Protein AF-A0A970IRG5-F1 (afdb_monomer_lite)

Radius of gyration: 23.1 Å; chains: 1; bounding box: 68×38×74 Å

Sequence (235 aa):
MVRLADYMRSIAPGSESDPGFACYVSELRVCPDACVEVVTLADEWLPTQTLIQLEEAVEAHYGVAEAMVVQRVSDPEPAAGPETAARLMPWLLRHLHRSDPWLFYILSGSPAEAGQGCVVIRLPGECVAQVTGSALTRLEELLERGAGYRCPFRAAASEMDLQSLIQRQEEEPNPTCFHAVAAPDAEPAARFAGPGEQDASPDRSPVLENARYRYRKKLVRQEDGLVFGRFDSQM

Structure (mmCIF, N/CA/C/O backbone):
data_AF-A0A970IRG5-F1
#
_entry.id   AF-A0A970IRG5-F1
#
loop_
_atom_site.group_PDB
_atom_site.id
_atom_site.type_symbol
_atom_site.label_atom_id
_atom_site.label_alt_id
_atom_site.label_comp_id
_atom_site.label_asym_id
_atom_site.label_entity_id
_atom_site.label_seq_id
_atom_site.pdbx_PDB_ins_code
_atom_site.Cartn_x
_atom_site.Cartn_y
_atom_site.Cartn_z
_atom_site.occupancy
_atom_site.B_iso_or_equiv
_atom_site.auth_seq_id
_atom_site.auth_comp_id
_atom_site.auth_asym_id
_atom_site.auth_atom_id
_atom_site.pdbx_PDB_model_num
ATOM 1 N N . MET A 1 1 ? 24.384 -3.836 -24.279 1.00 50.34 1 MET A N 1
ATOM 2 C CA . MET A 1 1 ? 23.722 -4.288 -23.039 1.00 50.34 1 MET A CA 1
ATOM 3 C C . MET A 1 1 ? 23.340 -3.031 -22.276 1.00 50.34 1 MET A C 1
ATOM 5 O O . MET A 1 1 ? 24.237 -2.280 -21.922 1.00 50.34 1 MET A O 1
ATOM 9 N N . VAL A 1 2 ? 22.046 -2.727 -22.164 1.00 60.78 2 VAL A N 1
ATOM 10 C CA . VAL A 1 2 ? 21.565 -1.539 -21.436 1.00 60.78 2 VAL A CA 1
ATOM 11 C C . VAL A 1 2 ? 21.521 -1.907 -19.955 1.00 60.78 2 VAL A C 1
ATOM 13 O O . VAL A 1 2 ? 20.998 -2.970 -19.622 1.00 60.78 2 VAL A O 1
ATOM 16 N N . ARG A 1 3 ? 22.117 -1.098 -19.071 1.00 77.44 3 ARG A N 1
ATOM 17 C CA . ARG A 1 3 ? 22.017 -1.343 -17.624 1.00 77.44 3 ARG A CA 1
ATOM 18 C C . ARG A 1 3 ? 20.570 -1.102 -17.201 1.00 77.44 3 ARG A C 1
ATOM 20 O O . ARG A 1 3 ? 19.966 -0.143 -17.673 1.00 77.44 3 ARG A O 1
ATOM 27 N N . LEU A 1 4 ? 20.028 -1.929 -16.303 1.00 77.81 4 LEU A N 1
ATOM 28 C CA . LEU A 1 4 ? 18.647 -1.778 -15.822 1.00 77.81 4 LEU A CA 1
ATOM 29 C C . LEU A 1 4 ? 18.376 -0.353 -15.320 1.00 77.81 4 LEU A C 1
ATOM 31 O O . LEU A 1 4 ? 17.361 0.225 -15.676 1.00 77.81 4 LEU A O 1
ATOM 35 N N . ALA A 1 5 ? 19.330 0.252 -14.610 1.00 74.75 5 ALA A N 1
ATOM 36 C CA . ALA A 1 5 ? 19.235 1.644 -14.178 1.00 74.75 5 ALA A CA 1
ATOM 37 C C . ALA A 1 5 ? 19.106 2.639 -15.350 1.00 74.75 5 ALA A C 1
ATOM 39 O O . ALA A 1 5 ? 18.287 3.549 -15.292 1.00 74.75 5 ALA A O 1
ATOM 40 N N . ASP A 1 6 ? 19.870 2.466 -16.434 1.00 77.19 6 ASP A N 1
ATOM 41 C CA . ASP A 1 6 ? 19.793 3.351 -17.607 1.00 77.19 6 ASP A CA 1
ATOM 42 C C . ASP A 1 6 ? 18.452 3.191 -18.336 1.00 77.19 6 ASP A C 1
ATOM 44 O O . ASP A 1 6 ? 17.881 4.163 -18.824 1.00 77.19 6 ASP A O 1
ATOM 48 N N . TYR A 1 7 ? 17.925 1.967 -18.364 1.00 78.81 7 TYR A N 1
ATOM 49 C CA . TYR A 1 7 ? 16.601 1.682 -18.898 1.00 78.81 7 TYR A CA 1
ATOM 50 C C . TYR A 1 7 ? 15.489 2.265 -18.013 1.00 78.81 7 TYR A C 1
ATOM 52 O O . TYR A 1 7 ? 14.595 2.937 -18.520 1.00 78.81 7 TYR A O 1
ATOM 60 N N . MET A 1 8 ? 15.574 2.115 -16.690 1.00 83.19 8 MET A N 1
ATOM 61 C CA . MET A 1 8 ? 14.596 2.684 -15.760 1.00 83.19 8 MET A CA 1
ATOM 62 C C . MET A 1 8 ? 14.590 4.215 -15.780 1.00 83.19 8 MET A C 1
ATOM 64 O O . MET A 1 8 ? 13.520 4.801 -15.666 1.00 83.19 8 MET A O 1
ATOM 68 N N . ARG A 1 9 ? 15.729 4.874 -16.041 1.00 81.06 9 ARG A N 1
ATOM 69 C CA . ARG A 1 9 ? 15.765 6.331 -16.273 1.00 81.06 9 ARG A CA 1
ATOM 70 C C . ARG A 1 9 ? 14.983 6.772 -17.513 1.00 81.06 9 ARG A C 1
ATOM 72 O O . ARG A 1 9 ? 14.581 7.926 -17.581 1.00 81.06 9 ARG A O 1
ATOM 79 N N . SER A 1 10 ? 14.771 5.887 -18.491 1.00 80.00 10 SER A N 1
ATOM 80 C CA . SER A 1 10 ? 13.908 6.188 -19.645 1.00 80.00 10 SER A CA 1
ATOM 81 C C . SER A 1 10 ? 12.413 6.055 -19.334 1.00 80.00 10 SER A C 1
ATOM 83 O O . SER A 1 10 ? 11.602 6.657 -20.029 1.00 80.00 10 SER A O 1
ATOM 85 N N . ILE A 1 11 ? 12.066 5.297 -18.288 1.00 78.75 11 ILE A N 1
ATOM 86 C CA . ILE A 1 11 ? 10.687 5.035 -17.846 1.00 78.75 11 ILE A CA 1
ATOM 87 C C . ILE A 1 11 ? 10.243 6.089 -16.831 1.00 78.75 11 ILE A C 1
ATOM 89 O O . ILE A 1 11 ? 9.178 6.681 -16.964 1.00 78.75 11 ILE A O 1
ATOM 93 N N . ALA A 1 12 ? 11.084 6.337 -15.831 1.00 73.12 12 ALA A N 1
ATOM 94 C CA . ALA A 1 12 ? 10.882 7.328 -14.788 1.00 73.12 12 ALA A CA 1
ATOM 95 C C . ALA A 1 12 ? 12.091 8.275 -14.791 1.00 73.12 12 ALA A C 1
ATOM 97 O O . ALA A 1 12 ? 13.042 8.062 -14.033 1.00 73.12 12 ALA A O 1
ATOM 98 N N . PRO A 1 13 ? 12.124 9.274 -15.692 1.00 63.12 13 PRO A N 1
ATOM 99 C CA . PRO A 1 13 ? 13.203 10.247 -15.707 1.00 63.12 13 PRO A CA 1
ATOM 100 C C . PRO A 1 13 ? 13.142 11.071 -14.416 1.00 63.12 13 PRO A C 1
ATOM 102 O O . PRO A 1 13 ? 12.228 11.869 -14.217 1.00 63.12 13 PRO A O 1
ATOM 105 N N . GLY A 1 14 ? 14.110 10.849 -13.524 1.00 62.88 14 GLY A N 1
ATOM 106 C CA . GLY A 1 14 ? 14.366 11.731 -12.387 1.00 62.88 14 GLY A CA 1
ATOM 107 C C . GLY A 1 14 ? 14.739 13.150 -12.833 1.00 62.88 14 GLY A C 1
ATOM 108 O O . GLY A 1 14 ? 14.891 13.430 -14.026 1.00 62.88 14 GLY A O 1
ATOM 109 N N . SER A 1 15 ? 14.920 14.065 -11.882 1.00 55.41 15 SER A N 1
ATOM 110 C CA . SER A 1 15 ? 15.489 15.382 -12.185 1.00 55.41 15 SER A CA 1
ATOM 111 C C . SER A 1 15 ? 17.022 15.313 -12.237 1.00 55.41 15 SER A C 1
ATOM 113 O O . SER A 1 15 ? 17.643 14.403 -11.699 1.00 55.41 15 SER A O 1
ATOM 115 N N . GLU A 1 16 ? 17.688 16.306 -12.834 1.00 48.09 16 GLU A N 1
ATOM 116 C CA . GLU A 1 16 ? 19.165 16.372 -12.809 1.00 48.09 16 GLU A CA 1
ATOM 117 C C . GLU A 1 16 ? 19.746 16.438 -11.378 1.00 48.09 16 GLU A C 1
ATOM 119 O O . GLU A 1 16 ? 20.906 16.093 -11.161 1.00 48.09 16 GLU A O 1
ATOM 124 N N . SER A 1 17 ? 18.936 16.860 -10.399 1.00 48.19 17 SER A N 1
ATOM 125 C CA . SER A 1 17 ? 19.274 16.954 -8.973 1.00 48.19 17 SER A CA 1
ATOM 126 C C . SER A 1 17 ? 18.894 15.719 -8.146 1.00 48.19 17 SER A C 1
ATOM 128 O O . SER A 1 17 ? 19.342 15.597 -7.009 1.00 48.19 17 SER A O 1
ATOM 130 N N . ASP A 1 18 ? 18.070 14.828 -8.694 1.00 58.72 18 ASP A N 1
ATOM 131 C CA . ASP A 1 18 ? 17.682 13.551 -8.104 1.00 58.72 18 ASP A CA 1
ATOM 132 C C . ASP A 1 18 ? 17.629 12.528 -9.245 1.00 58.72 18 ASP A C 1
ATOM 134 O O . ASP A 1 18 ? 16.622 12.469 -9.960 1.00 58.72 18 ASP A O 1
ATOM 138 N N . PRO A 1 19 ? 18.692 11.716 -9.450 1.00 56.06 19 PRO A N 1
ATOM 139 C CA . PRO A 1 19 ? 18.701 10.701 -10.501 1.00 56.06 19 PRO A CA 1
ATOM 140 C C . PRO A 1 19 ? 17.554 9.691 -10.343 1.00 56.06 19 PRO A C 1
ATOM 142 O O . PRO A 1 19 ? 17.354 8.884 -11.253 1.00 56.06 19 PRO A O 1
ATOM 145 N N . GLY A 1 20 ? 16.823 9.754 -9.218 1.00 63.09 20 GLY A N 1
ATOM 146 C CA . GLY A 1 20 ? 15.375 9.621 -9.193 1.00 63.09 20 GLY A CA 1
ATOM 147 C C . GLY A 1 20 ? 14.951 8.201 -9.445 1.00 63.09 20 GLY A C 1
ATOM 148 O O . GLY A 1 20 ? 14.617 7.829 -10.561 1.00 63.09 20 GLY A O 1
ATOM 149 N N . PHE A 1 21 ? 14.971 7.396 -8.390 1.00 67.38 21 PHE A N 1
ATOM 150 C CA . PHE A 1 21 ? 14.314 6.088 -8.285 1.00 67.38 21 PHE A CA 1
ATOM 151 C C . PHE A 1 21 ? 14.917 4.950 -9.126 1.00 67.38 21 PHE A C 1
ATOM 153 O O . PHE A 1 21 ? 15.065 3.837 -8.627 1.00 67.38 21 PHE A O 1
ATOM 160 N N . ALA A 1 22 ? 15.354 5.216 -10.357 1.00 67.44 22 ALA A N 1
ATOM 161 C CA . ALA A 1 22 ? 15.945 4.251 -11.280 1.00 67.44 22 ALA A CA 1
ATOM 162 C C . ALA A 1 22 ? 17.236 3.606 -10.751 1.00 67.44 22 ALA A C 1
ATOM 164 O O . ALA A 1 22 ? 17.564 2.484 -11.131 1.00 67.44 22 ALA A O 1
ATOM 165 N N . CYS A 1 23 ? 17.969 4.302 -9.876 1.00 72.69 23 CYS A N 1
ATOM 166 C CA . CYS A 1 23 ? 19.152 3.766 -9.202 1.00 72.69 23 CYS A CA 1
ATOM 167 C C . CYS A 1 23 ? 18.821 2.715 -8.137 1.00 72.69 23 CYS A C 1
ATOM 169 O O . CYS A 1 23 ? 19.675 1.878 -7.856 1.00 72.69 23 CYS A O 1
ATOM 171 N N . TYR A 1 24 ? 17.609 2.737 -7.578 1.00 80.50 24 TYR A N 1
ATOM 172 C CA . TYR A 1 24 ? 17.178 1.762 -6.579 1.00 80.50 24 TYR A CA 1
ATOM 173 C C . TYR A 1 24 ? 16.599 0.506 -7.224 1.00 80.50 24 TYR A C 1
ATOM 175 O O . TYR A 1 24 ? 16.575 -0.540 -6.589 1.00 80.50 24 TYR A O 1
ATOM 183 N N . VAL A 1 25 ? 16.131 0.565 -8.475 1.00 87.25 25 VAL A N 1
ATOM 184 C CA . VAL A 1 25 ? 15.503 -0.591 -9.126 1.00 87.25 25 VAL A CA 1
ATOM 185 C C . VAL A 1 25 ? 16.548 -1.663 -9.426 1.00 87.25 25 VAL A C 1
ATOM 187 O O . VAL A 1 25 ? 17.438 -1.494 -10.260 1.00 87.25 25 VAL A O 1
ATOM 190 N N . SER A 1 26 ? 16.394 -2.792 -8.747 1.00 89.44 26 SER A N 1
ATOM 191 C CA . SER A 1 26 ? 17.252 -3.968 -8.874 1.00 89.44 26 SER A CA 1
ATOM 192 C C . SER A 1 26 ? 16.644 -5.029 -9.789 1.00 89.44 26 SER A C 1
ATOM 194 O O . SER A 1 26 ? 17.377 -5.744 -10.471 1.00 89.44 26 SER A O 1
ATOM 196 N N . GLU A 1 27 ? 15.312 -5.112 -9.845 1.00 91.75 27 GLU A N 1
ATOM 197 C CA . GLU A 1 27 ? 14.600 -6.142 -10.599 1.00 91.75 27 GLU A CA 1
ATOM 198 C C . GLU A 1 27 ? 13.190 -5.683 -10.998 1.00 91.75 27 GLU A C 1
ATOM 200 O O . GLU A 1 27 ? 12.558 -4.891 -10.298 1.00 91.75 27 GLU A O 1
ATOM 205 N N . LEU A 1 28 ? 12.683 -6.224 -12.109 1.00 91.75 28 LEU A N 1
ATOM 206 C CA . LEU A 1 28 ? 11.277 -6.152 -12.508 1.00 91.75 28 LEU A CA 1
ATOM 207 C C . LEU A 1 28 ? 10.736 -7.576 -12.638 1.00 91.75 28 LEU A C 1
ATOM 209 O O . LEU A 1 28 ? 11.327 -8.393 -13.347 1.00 91.75 28 LEU A O 1
ATOM 213 N N . ARG A 1 29 ? 9.610 -7.872 -11.988 1.00 93.25 29 ARG A N 1
ATOM 214 C CA . ARG A 1 29 ? 8.966 -9.192 -12.023 1.00 93.25 29 ARG A CA 1
ATOM 215 C C . ARG A 1 29 ? 7.530 -9.064 -12.498 1.00 93.25 29 ARG A C 1
ATOM 217 O O . ARG A 1 29 ? 6.822 -8.149 -12.100 1.00 93.25 29 ARG A O 1
ATOM 224 N N . VAL A 1 30 ? 7.086 -10.005 -13.323 1.00 92.69 30 VAL A N 1
ATOM 225 C CA . VAL A 1 30 ? 5.672 -10.123 -13.697 1.00 92.69 30 VAL A CA 1
ATOM 226 C C . VAL A 1 30 ? 5.057 -11.226 -12.852 1.00 92.69 30 VAL A C 1
ATOM 228 O O . VAL A 1 30 ? 5.486 -12.380 -12.926 1.00 92.69 30 VAL A O 1
ATOM 231 N N . CYS A 1 31 ? 4.070 -10.870 -12.039 1.00 90.19 31 CYS A N 1
ATOM 232 C CA . CYS A 1 31 ? 3.425 -11.791 -11.116 1.00 90.19 31 CYS A CA 1
ATOM 233 C C . CYS A 1 31 ? 2.222 -12.501 -11.769 1.00 90.19 31 CYS A C 1
ATOM 235 O O . CYS A 1 31 ? 1.653 -12.005 -12.747 1.00 90.19 31 CYS A O 1
ATOM 237 N N . PRO A 1 32 ? 1.804 -13.677 -11.254 1.00 87.44 32 PRO A N 1
ATOM 238 C CA . PRO A 1 32 ? 0.676 -14.436 -11.811 1.00 87.44 32 PRO A CA 1
ATOM 239 C C . PRO A 1 32 ? -0.673 -13.703 -11.762 1.00 87.44 32 PRO A C 1
ATOM 241 O O . PRO A 1 32 ? -1.578 -14.030 -12.525 1.00 87.44 32 PRO A O 1
ATOM 244 N N . ASP A 1 33 ? -0.806 -12.727 -10.865 1.00 84.75 33 ASP A N 1
ATOM 245 C CA . ASP A 1 33 ? -1.956 -11.830 -10.712 1.00 84.75 33 ASP A CA 1
ATOM 246 C C . ASP A 1 33 ? -1.947 -10.661 -11.717 1.00 84.75 33 ASP A C 1
ATOM 248 O O . ASP A 1 33 ? -2.803 -9.784 -11.640 1.00 84.75 33 ASP A O 1
ATOM 252 N N . ALA A 1 34 ? -1.017 -10.666 -12.680 1.00 85.50 34 ALA A N 1
ATOM 253 C CA . ALA A 1 34 ? -0.782 -9.598 -13.652 1.00 85.50 34 ALA A CA 1
ATOM 254 C C . ALA A 1 34 ? -0.315 -8.261 -13.040 1.00 85.50 34 ALA A C 1
ATOM 256 O O . ALA A 1 34 ? -0.305 -7.247 -13.741 1.00 85.50 34 ALA A O 1
ATOM 257 N N . CYS A 1 35 ? 0.125 -8.267 -11.777 1.00 90.75 35 CYS A N 1
ATOM 258 C CA . CYS A 1 35 ? 0.865 -7.162 -11.173 1.00 90.75 35 CYS A CA 1
ATOM 259 C C . CYS A 1 35 ? 2.327 -7.191 -11.641 1.00 90.75 35 CYS A C 1
ATOM 261 O O . CYS A 1 35 ? 2.949 -8.256 -11.713 1.00 90.75 35 CYS A O 1
ATOM 263 N N . VAL A 1 36 ? 2.902 -6.023 -11.926 1.00 94.69 36 VAL A N 1
ATOM 264 C CA . VAL A 1 36 ? 4.350 -5.877 -12.124 1.00 94.69 36 VAL A CA 1
ATOM 265 C C . VAL A 1 36 ? 4.996 -5.470 -10.807 1.00 94.69 36 VAL A C 1
ATOM 267 O O . VAL A 1 36 ? 4.753 -4.381 -10.301 1.00 94.69 36 VAL A O 1
ATOM 270 N N . GLU A 1 37 ? 5.839 -6.326 -10.243 1.00 95.56 37 GLU A N 1
ATOM 271 C CA . GLU A 1 37 ? 6.634 -5.977 -9.069 1.00 95.56 37 GLU A CA 1
ATOM 272 C C . GLU A 1 37 ? 7.919 -5.256 -9.479 1.00 95.56 37 GLU A C 1
ATOM 274 O O . GLU A 1 37 ? 8.702 -5.749 -10.297 1.00 95.56 37 GLU A O 1
ATOM 279 N N . VAL A 1 38 ? 8.147 -4.093 -8.874 1.00 94.38 38 VAL A N 1
ATOM 280 C CA . VAL A 1 38 ? 9.349 -3.277 -9.047 1.00 94.38 38 VAL A CA 1
ATOM 281 C C . VAL A 1 38 ? 10.197 -3.427 -7.793 1.00 94.38 38 VAL A C 1
ATOM 283 O O . VAL A 1 38 ? 9.915 -2.815 -6.766 1.00 94.38 38 VAL A O 1
ATOM 286 N N . VAL A 1 39 ? 11.224 -4.272 -7.843 1.00 94.00 39 VAL A N 1
ATOM 287 C CA . VAL A 1 39 ? 12.046 -4.554 -6.662 1.00 94.00 39 VAL A CA 1
ATOM 288 C C . VAL A 1 39 ? 13.099 -3.468 -6.508 1.00 94.00 39 VAL A C 1
ATOM 290 O O . VAL A 1 39 ? 13.982 -3.322 -7.362 1.00 94.00 39 VAL A O 1
ATOM 293 N N . THR A 1 40 ? 13.045 -2.734 -5.402 1.00 91.94 40 THR A N 1
ATOM 294 C CA . THR A 1 40 ? 14.028 -1.702 -5.074 1.00 91.94 40 THR A CA 1
ATOM 295 C C . THR A 1 40 ? 15.012 -2.191 -4.020 1.00 91.94 40 THR A C 1
ATOM 297 O O . THR A 1 40 ? 14.651 -2.963 -3.137 1.00 91.94 40 THR A O 1
ATOM 300 N N . LEU A 1 41 ? 16.262 -1.751 -4.125 1.00 90.00 41 LEU A N 1
ATOM 301 C CA . LEU A 1 41 ? 17.306 -1.924 -3.128 1.00 90.00 41 LEU A CA 1
ATOM 302 C C . LEU A 1 41 ? 17.776 -0.537 -2.694 1.00 90.00 41 LEU A C 1
ATOM 304 O O . LEU A 1 41 ? 18.281 0.227 -3.518 1.00 90.00 41 LEU A O 1
ATOM 308 N N . ALA A 1 42 ? 17.581 -0.210 -1.420 1.00 85.88 42 ALA A N 1
ATOM 309 C CA . ALA A 1 42 ? 17.944 1.083 -0.852 1.00 85.88 42 ALA A CA 1
ATOM 310 C C . ALA A 1 42 ? 18.480 0.926 0.578 1.00 85.88 42 ALA A C 1
ATOM 312 O O . ALA A 1 42 ? 18.224 -0.077 1.246 1.00 85.88 42 ALA A O 1
ATOM 313 N N . ASP A 1 43 ? 19.218 1.931 1.042 1.00 84.00 43 ASP A N 1
ATOM 314 C CA . ASP A 1 43 ? 19.705 1.983 2.426 1.00 84.00 43 ASP A CA 1
ATOM 315 C C . ASP A 1 43 ? 18.600 2.448 3.390 1.00 84.00 43 ASP A C 1
ATOM 317 O O . ASP A 1 43 ? 18.559 2.038 4.545 1.00 84.00 43 ASP A O 1
ATOM 321 N N . GLU A 1 44 ? 17.647 3.242 2.890 1.00 86.12 44 GLU A N 1
ATOM 322 C CA . GLU A 1 44 ? 16.514 3.779 3.644 1.00 86.12 44 GLU A CA 1
ATOM 323 C C . GLU A 1 44 ? 15.176 3.465 2.955 1.00 86.12 44 GLU A C 1
ATOM 325 O O . GLU A 1 44 ? 15.115 3.178 1.756 1.00 86.12 44 GLU A O 1
ATOM 330 N N . TRP A 1 45 ? 14.081 3.547 3.717 1.00 87.75 45 TRP A N 1
ATOM 331 C CA . TRP A 1 45 ? 12.725 3.432 3.174 1.00 87.75 45 TRP A CA 1
ATOM 332 C C . TRP A 1 45 ? 12.443 4.566 2.195 1.00 87.75 45 TRP A C 1
ATOM 334 O O . TRP A 1 45 ? 12.579 5.742 2.541 1.00 87.75 45 TRP A O 1
ATOM 344 N N . LEU A 1 46 ? 11.980 4.220 0.996 1.00 88.38 46 LEU A N 1
ATOM 345 C CA . LEU A 1 46 ? 11.627 5.229 0.013 1.00 88.38 46 LEU A CA 1
ATOM 346 C C . LEU A 1 46 ? 10.368 5.987 0.468 1.00 88.38 46 LEU A C 1
ATOM 348 O O . LEU A 1 46 ? 9.437 5.381 1.013 1.00 88.38 46 LEU A O 1
ATOM 352 N N . PRO A 1 47 ? 10.301 7.309 0.234 1.00 89.19 47 PRO A N 1
ATOM 353 C CA . PRO A 1 47 ? 9.111 8.088 0.542 1.00 89.19 47 PRO A CA 1
ATOM 354 C C . PRO A 1 47 ? 7.870 7.562 -0.187 1.00 89.19 47 PRO A C 1
ATOM 356 O O . PRO A 1 47 ? 7.933 7.178 -1.352 1.00 89.19 47 PRO A O 1
ATOM 359 N N . THR A 1 48 ? 6.705 7.641 0.453 1.00 90.81 48 THR A N 1
ATOM 360 C CA . THR A 1 48 ? 5.416 7.207 -0.118 1.00 90.81 48 THR A CA 1
ATOM 361 C C . THR A 1 48 ? 5.152 7.799 -1.505 1.00 90.81 48 THR A C 1
ATOM 363 O O . THR A 1 48 ? 4.735 7.090 -2.416 1.00 90.81 48 THR A O 1
ATOM 366 N N . GLN A 1 49 ? 5.453 9.087 -1.695 1.00 88.56 49 GLN A N 1
ATOM 367 C CA . GLN A 1 49 ? 5.281 9.758 -2.985 1.00 88.56 49 GLN A CA 1
ATOM 368 C C . GLN A 1 49 ? 6.184 9.170 -4.078 1.00 88.56 49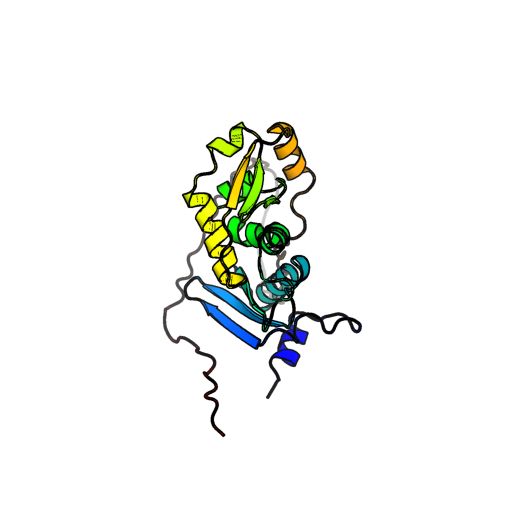 GLN A C 1
ATOM 370 O O . GLN A 1 49 ? 5.758 9.027 -5.220 1.00 88.56 49 GLN A O 1
ATOM 375 N N . THR A 1 50 ? 7.414 8.803 -3.720 1.00 87.62 50 THR A N 1
ATOM 376 C CA . THR A 1 50 ? 8.375 8.158 -4.617 1.00 87.62 50 THR A CA 1
ATOM 377 C C . THR A 1 50 ? 7.890 6.784 -5.063 1.00 87.62 50 THR A C 1
ATOM 379 O O . THR A 1 50 ? 7.988 6.461 -6.244 1.00 87.62 50 THR A O 1
ATOM 382 N N . LEU A 1 51 ? 7.348 5.988 -4.136 1.00 91.62 51 LEU A N 1
ATOM 383 C CA . LEU A 1 51 ? 6.786 4.674 -4.454 1.00 91.62 51 LEU A CA 1
ATOM 384 C C . LEU A 1 51 ? 5.671 4.803 -5.495 1.00 91.62 51 LEU A C 1
ATOM 386 O O . LEU A 1 51 ? 5.734 4.168 -6.543 1.00 91.62 51 LEU A O 1
ATOM 390 N N . ILE A 1 52 ? 4.716 5.701 -5.240 1.00 91.56 52 ILE A N 1
ATOM 391 C CA . ILE A 1 52 ? 3.570 5.935 -6.126 1.00 91.56 52 ILE A CA 1
ATOM 392 C C . ILE A 1 52 ? 4.029 6.408 -7.511 1.00 91.56 52 ILE A C 1
ATOM 394 O O . ILE A 1 52 ? 3.578 5.873 -8.518 1.00 91.56 52 ILE A O 1
ATOM 398 N N . GLN A 1 53 ? 4.958 7.365 -7.585 1.00 88.94 53 GLN A N 1
ATOM 399 C CA . GLN A 1 53 ? 5.467 7.873 -8.866 1.00 88.94 53 GLN A CA 1
ATOM 400 C C . GLN A 1 53 ? 6.167 6.791 -9.693 1.00 88.94 53 GLN A C 1
ATOM 402 O O . GLN A 1 53 ? 6.018 6.748 -10.915 1.00 88.94 53 GLN A O 1
ATOM 407 N N . LEU A 1 54 ? 6.933 5.917 -9.038 1.00 88.88 54 LEU A N 1
ATOM 408 C CA . LEU A 1 54 ? 7.609 4.815 -9.709 1.00 88.88 54 LEU A CA 1
ATOM 409 C C . LEU A 1 54 ? 6.602 3.795 -10.257 1.00 88.88 54 LEU A C 1
ATOM 411 O O . LEU A 1 54 ? 6.748 3.346 -11.393 1.00 88.88 54 LEU A O 1
ATOM 415 N N . GLU A 1 55 ? 5.572 3.461 -9.481 1.00 92.69 55 GLU A N 1
ATOM 416 C CA . GLU A 1 55 ? 4.488 2.580 -9.927 1.00 92.69 55 GLU A CA 1
ATOM 417 C C . GLU A 1 55 ? 3.739 3.178 -11.113 1.00 92.69 55 GLU A C 1
ATOM 419 O O . GLU A 1 55 ? 3.575 2.503 -12.122 1.00 92.69 55 GLU A O 1
ATOM 424 N N . GLU A 1 56 ? 3.361 4.454 -11.042 1.00 91.50 56 GLU A N 1
ATOM 425 C CA . GLU A 1 56 ? 2.660 5.153 -12.123 1.00 91.50 56 GLU A CA 1
ATOM 426 C C . GLU A 1 56 ? 3.478 5.203 -13.413 1.00 91.50 56 GLU A C 1
ATOM 428 O O . GLU A 1 56 ? 2.940 4.970 -14.497 1.00 91.50 56 GLU A O 1
ATOM 433 N N . ALA A 1 57 ? 4.785 5.453 -13.314 1.00 89.19 57 ALA A N 1
ATOM 434 C CA . ALA A 1 57 ? 5.673 5.454 -14.470 1.00 89.19 57 ALA A CA 1
ATOM 435 C C . ALA A 1 57 ? 5.759 4.064 -15.126 1.00 89.19 57 ALA A C 1
ATOM 437 O O . ALA A 1 57 ? 5.700 3.943 -16.352 1.00 89.19 57 ALA A O 1
ATOM 438 N N . VAL A 1 58 ? 5.856 3.003 -14.320 1.00 90.19 58 VAL A N 1
ATOM 439 C CA . VAL A 1 58 ? 5.883 1.614 -14.804 1.00 90.19 58 VAL A CA 1
ATOM 440 C C . VAL A 1 58 ? 4.531 1.215 -15.403 1.00 90.19 58 VAL A C 1
ATOM 442 O O . VAL A 1 58 ? 4.492 0.639 -16.491 1.00 90.19 58 VAL A O 1
ATOM 445 N N . GLU A 1 59 ? 3.424 1.563 -14.747 1.00 92.88 59 GLU A N 1
ATOM 446 C CA . GLU A 1 59 ? 2.062 1.335 -15.237 1.00 92.88 59 GLU A CA 1
ATOM 447 C C . GLU A 1 59 ? 1.839 2.011 -16.595 1.00 92.88 59 GLU A C 1
ATOM 449 O O . GLU A 1 59 ? 1.388 1.357 -17.539 1.00 92.88 59 GLU A O 1
ATOM 454 N N . ALA A 1 60 ? 2.220 3.284 -16.726 1.00 89.81 60 ALA A N 1
ATOM 455 C CA . ALA A 1 60 ? 2.081 4.048 -17.961 1.00 89.81 60 ALA A CA 1
ATOM 456 C C . ALA A 1 60 ? 2.955 3.493 -19.095 1.00 89.81 60 ALA A C 1
ATOM 458 O O . ALA A 1 60 ? 2.488 3.365 -20.228 1.00 89.81 60 ALA A O 1
ATOM 459 N N . HIS A 1 61 ? 4.207 3.135 -18.800 1.00 89.75 61 HIS A N 1
ATOM 460 C CA . HIS A 1 61 ? 5.152 2.656 -19.811 1.00 89.75 61 HIS A CA 1
ATOM 461 C C . HIS A 1 61 ? 4.795 1.270 -20.352 1.00 89.75 61 HIS A C 1
ATOM 463 O O . HIS A 1 61 ? 4.882 1.036 -21.557 1.00 89.75 61 HIS A O 1
ATOM 469 N N . TYR A 1 62 ? 4.374 0.346 -19.484 1.00 87.75 62 TYR A N 1
ATOM 470 C CA . TYR A 1 62 ? 4.023 -1.018 -19.896 1.00 87.75 62 TYR A CA 1
ATOM 471 C C . TYR A 1 62 ? 2.539 -1.212 -20.214 1.00 87.75 62 TYR A C 1
ATOM 473 O O . TYR A 1 62 ? 2.164 -2.267 -20.727 1.00 87.75 62 TYR A O 1
ATOM 481 N N . GLY A 1 63 ? 1.687 -0.228 -19.916 1.00 89.38 63 GLY A N 1
ATOM 482 C CA . GLY A 1 63 ? 0.238 -0.351 -20.071 1.00 89.38 63 GLY A CA 1
ATOM 483 C C . GLY A 1 63 ? -0.359 -1.441 -19.177 1.00 89.38 63 GLY A C 1
ATOM 484 O O . GLY A 1 63 ? -1.301 -2.125 -19.586 1.00 89.38 63 GLY A O 1
ATOM 485 N N . VAL A 1 64 ? 0.216 -1.647 -17.988 1.00 89.88 64 VAL A N 1
ATOM 486 C CA . VAL A 1 64 ? -0.267 -2.638 -17.017 1.00 89.88 64 VAL A CA 1
ATOM 487 C C . VAL A 1 64 ? -1.279 -2.015 -16.068 1.00 89.88 64 VAL A C 1
ATOM 489 O O . VAL A 1 64 ? -1.238 -0.823 -15.781 1.00 89.88 64 VAL A O 1
ATOM 492 N N . ALA A 1 65 ? -2.212 -2.839 -15.591 1.00 88.62 65 ALA A N 1
ATOM 493 C CA . ALA A 1 65 ? -3.255 -2.378 -14.683 1.00 88.62 65 ALA A CA 1
ATOM 494 C C . ALA A 1 65 ? -2.718 -2.073 -13.284 1.00 88.62 65 ALA A C 1
ATOM 496 O O . ALA A 1 65 ? -3.325 -1.262 -12.596 1.00 88.62 65 ALA A O 1
ATOM 497 N N . GLU A 1 66 ? -1.634 -2.737 -12.870 1.00 92.50 66 GLU A N 1
ATOM 498 C CA . GLU A 1 66 ? -1.034 -2.570 -11.555 1.00 92.50 66 GLU A CA 1
ATOM 499 C C . GLU A 1 66 ? 0.473 -2.818 -11.575 1.00 92.50 66 GLU A C 1
ATOM 501 O O . GLU A 1 66 ? 0.941 -3.846 -12.074 1.00 92.50 66 GLU A O 1
ATOM 506 N N . ALA A 1 67 ? 1.220 -1.879 -10.998 1.00 94.69 67 ALA A N 1
ATOM 507 C CA . ALA A 1 67 ? 2.581 -2.097 -10.541 1.00 94.69 67 ALA A CA 1
ATOM 508 C C . ALA A 1 67 ? 2.650 -1.914 -9.022 1.00 94.69 67 ALA A C 1
ATOM 510 O O . ALA A 1 67 ? 1.925 -1.090 -8.473 1.00 94.69 67 ALA A O 1
ATOM 511 N N . MET A 1 68 ? 3.525 -2.669 -8.360 1.00 95.50 68 MET A N 1
ATOM 512 C CA . MET A 1 68 ? 3.778 -2.561 -6.925 1.00 95.50 68 MET A CA 1
ATOM 513 C C . MET A 1 68 ? 5.276 -2.524 -6.658 1.00 95.50 68 MET A C 1
ATOM 515 O O . MET A 1 68 ? 6.020 -3.404 -7.097 1.00 95.50 68 MET A O 1
ATO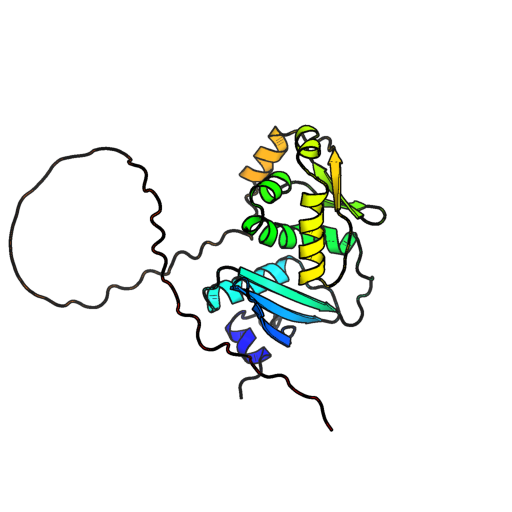M 519 N N . VAL A 1 69 ? 5.737 -1.532 -5.908 1.00 95.19 69 VAL A N 1
ATOM 520 C CA . VAL A 1 69 ? 7.126 -1.480 -5.460 1.00 95.19 69 VAL A CA 1
ATOM 521 C C . VAL A 1 69 ? 7.334 -2.445 -4.296 1.00 95.19 69 VAL A C 1
ATOM 523 O O . VAL A 1 69 ? 6.600 -2.438 -3.309 1.00 95.19 69 VAL A O 1
ATOM 526 N N . VAL A 1 70 ? 8.377 -3.268 -4.410 1.00 95.56 70 VAL A N 1
ATOM 527 C CA . VAL A 1 70 ? 8.838 -4.186 -3.368 1.00 95.56 70 VAL A CA 1
ATOM 528 C C . VAL A 1 70 ? 10.183 -3.696 -2.849 1.00 95.56 70 VAL A C 1
ATOM 530 O O . VAL A 1 70 ? 11.219 -3.880 -3.486 1.00 95.56 70 VAL A O 1
ATOM 533 N N . GLN A 1 71 ? 10.163 -3.075 -1.678 1.00 93.00 71 GLN A N 1
ATOM 534 C CA . GLN A 1 71 ? 11.318 -2.473 -1.032 1.00 93.00 71 GLN A CA 1
ATOM 535 C C . GLN A 1 71 ? 12.176 -3.526 -0.328 1.00 93.00 71 GLN A C 1
ATOM 537 O O . GLN A 1 71 ? 11.715 -4.259 0.549 1.00 93.00 71 GLN A O 1
ATOM 542 N N . ARG A 1 72 ? 13.457 -3.584 -0.693 1.00 90.69 72 ARG A N 1
ATOM 543 C CA . ARG A 1 72 ? 14.511 -4.298 0.030 1.00 90.69 72 ARG A CA 1
ATOM 544 C C . ARG A 1 72 ? 15.414 -3.256 0.673 1.00 90.69 72 ARG A C 1
ATOM 546 O O . ARG A 1 72 ? 16.128 -2.542 -0.027 1.00 90.69 72 ARG A O 1
ATOM 553 N N . VAL A 1 73 ? 15.357 -3.166 1.997 1.00 87.62 73 VAL A N 1
ATOM 554 C CA . VAL A 1 73 ? 16.169 -2.220 2.768 1.00 87.62 73 VAL A CA 1
ATOM 555 C C . VAL A 1 73 ? 17.266 -2.989 3.487 1.00 87.62 73 VAL A C 1
ATOM 557 O O . VAL A 1 73 ? 16.962 -3.935 4.215 1.00 87.62 73 VAL A O 1
ATOM 560 N N . SER A 1 74 ? 18.525 -2.635 3.222 1.00 77.12 74 SER A N 1
ATOM 561 C CA . SER A 1 74 ? 19.679 -3.453 3.624 1.00 77.12 74 SER A CA 1
ATOM 562 C C . SER A 1 74 ? 19.959 -3.412 5.128 1.00 77.12 74 SER A C 1
ATOM 564 O O . SER A 1 74 ? 20.356 -4.435 5.664 1.00 77.12 74 SER A O 1
ATOM 566 N N . ASP A 1 75 ? 19.694 -2.287 5.799 1.00 72.06 75 ASP A N 1
ATOM 567 C CA . ASP A 1 75 ? 19.777 -2.125 7.259 1.00 72.06 75 ASP A CA 1
ATOM 568 C C . ASP A 1 75 ? 18.971 -0.874 7.674 1.00 72.06 75 ASP A C 1
ATOM 570 O O . ASP A 1 75 ? 19.530 0.216 7.802 1.00 72.06 75 ASP A O 1
ATOM 574 N N . PRO A 1 76 ? 17.635 -0.971 7.826 1.00 70.88 76 PRO A N 1
ATOM 575 C CA . PRO A 1 76 ? 16.815 0.200 8.113 1.00 70.88 76 PRO A CA 1
ATOM 576 C C . PRO A 1 76 ? 17.104 0.745 9.520 1.00 70.88 76 PRO A C 1
ATOM 578 O O . PRO A 1 76 ? 16.768 0.106 10.517 1.00 70.88 76 PRO A O 1
ATOM 581 N N . GLU A 1 77 ? 17.651 1.958 9.601 1.00 69.62 77 GLU A N 1
ATOM 582 C CA . GLU A 1 77 ? 17.723 2.760 10.827 1.00 69.62 77 GLU A CA 1
ATOM 583 C C . GLU A 1 77 ? 16.786 3.983 10.697 1.00 69.62 77 GLU A C 1
ATOM 585 O O . GLU A 1 77 ? 17.020 4.845 9.851 1.00 69.62 77 GLU A O 1
ATOM 590 N N . PRO A 1 78 ? 15.718 4.105 11.512 1.00 72.44 78 PRO A N 1
ATOM 591 C CA . PRO A 1 78 ? 15.252 3.144 12.506 1.00 72.44 78 PRO A CA 1
ATOM 592 C C . PRO A 1 78 ? 14.625 1.897 11.867 1.00 72.44 78 PRO A C 1
ATOM 594 O O . PRO A 1 78 ? 14.107 1.936 10.745 1.00 72.44 78 PRO A O 1
ATOM 597 N N . ALA A 1 79 ? 14.618 0.804 12.635 1.00 80.12 79 ALA A N 1
ATOM 598 C CA . ALA A 1 79 ? 13.978 -0.442 12.237 1.00 80.12 79 ALA A CA 1
ATOM 599 C C . ALA A 1 79 ? 12.514 -0.216 11.830 1.00 80.12 79 ALA A C 1
ATOM 601 O O . ALA A 1 79 ? 11.824 0.668 12.347 1.00 80.12 79 ALA A O 1
ATOM 602 N N . ALA A 1 80 ? 12.033 -1.044 10.904 1.00 85.19 80 ALA A N 1
ATOM 603 C CA . ALA A 1 80 ? 10.657 -0.979 10.441 1.00 85.19 80 ALA A CA 1
ATOM 604 C C . ALA A 1 80 ? 9.667 -1.113 11.609 1.00 85.19 80 ALA A C 1
ATOM 606 O O . ALA A 1 80 ? 9.763 -2.031 12.425 1.00 85.19 80 ALA A O 1
ATOM 607 N N . GLY A 1 81 ? 8.704 -0.196 11.670 1.00 90.88 81 GLY A N 1
ATOM 608 C CA . GLY A 1 81 ? 7.757 -0.109 12.773 1.00 90.88 81 GLY A CA 1
ATOM 609 C C . GLY A 1 81 ? 6.431 0.541 12.379 1.00 90.88 81 GLY A C 1
ATOM 610 O O . GLY A 1 81 ? 6.196 0.819 11.194 1.00 90.88 81 GLY A O 1
ATOM 611 N N . PRO A 1 82 ? 5.554 0.784 13.368 1.00 94.50 82 PRO A N 1
ATOM 612 C CA . PRO A 1 82 ? 4.269 1.449 13.166 1.00 94.50 82 PRO A CA 1
ATOM 613 C C . PRO A 1 82 ? 4.389 2.829 12.515 1.00 94.50 82 PRO A C 1
ATOM 615 O O . PRO A 1 82 ? 3.529 3.206 11.729 1.00 94.50 82 PRO A O 1
ATOM 618 N N . GLU A 1 83 ? 5.466 3.568 12.773 1.00 94.19 83 GLU A N 1
ATOM 619 C CA . GLU A 1 83 ? 5.733 4.878 12.175 1.00 94.19 83 GLU A CA 1
ATOM 620 C C . GLU A 1 83 ? 5.937 4.769 10.665 1.00 94.19 83 GLU A C 1
ATOM 622 O O . GLU A 1 83 ? 5.342 5.525 9.897 1.00 94.19 83 GLU A O 1
ATOM 627 N N . THR A 1 84 ? 6.742 3.800 10.226 1.00 93.00 84 THR A N 1
ATOM 628 C CA . THR A 1 84 ? 6.941 3.527 8.799 1.00 93.00 84 THR A CA 1
ATOM 629 C C . THR A 1 84 ? 5.637 3.059 8.158 1.00 93.00 84 THR A C 1
ATOM 631 O O . THR A 1 84 ? 5.265 3.569 7.105 1.00 93.00 84 THR A O 1
ATOM 634 N N . ALA A 1 85 ? 4.889 2.173 8.821 1.00 94.75 85 ALA A N 1
ATOM 635 C CA . ALA A 1 85 ? 3.629 1.655 8.290 1.00 94.75 85 ALA A CA 1
ATOM 636 C C . ALA A 1 85 ? 2.558 2.756 8.166 1.00 94.75 85 ALA A C 1
ATOM 638 O O . ALA A 1 85 ? 1.889 2.846 7.140 1.00 94.75 85 ALA A O 1
ATOM 639 N N . ALA A 1 86 ? 2.445 3.643 9.160 1.00 95.00 86 ALA A N 1
ATOM 640 C CA . ALA A 1 86 ? 1.542 4.790 9.123 1.00 95.00 86 ALA A CA 1
ATOM 641 C C . ALA A 1 86 ? 1.895 5.759 7.981 1.00 95.00 86 ALA A C 1
ATOM 643 O O . ALA A 1 86 ? 1.004 6.193 7.252 1.00 95.00 86 ALA A O 1
ATOM 644 N N . ARG A 1 87 ? 3.189 6.045 7.755 1.00 93.62 87 ARG A N 1
ATOM 645 C CA . ARG A 1 87 ? 3.638 6.869 6.613 1.00 93.62 87 ARG A CA 1
ATOM 646 C C . ARG A 1 87 ? 3.311 6.238 5.260 1.00 93.62 87 ARG A C 1
ATOM 648 O O . ARG A 1 87 ? 3.017 6.962 4.311 1.00 93.62 87 ARG A O 1
ATOM 655 N N . LEU A 1 88 ? 3.357 4.910 5.172 1.00 94.50 88 LEU A N 1
ATOM 656 C CA . LEU A 1 88 ? 3.060 4.153 3.956 1.00 94.50 88 LEU A CA 1
ATOM 657 C C . LEU A 1 88 ? 1.558 4.012 3.674 1.00 94.50 88 LEU A C 1
ATOM 659 O O . LEU A 1 88 ? 1.198 3.519 2.609 1.00 94.50 88 LEU A O 1
ATOM 663 N N . MET A 1 89 ? 0.670 4.473 4.563 1.00 94.75 89 MET A N 1
ATOM 664 C CA . MET A 1 89 ? -0.775 4.314 4.374 1.00 94.75 89 MET A CA 1
ATOM 665 C C . MET A 1 89 ? -1.323 4.847 3.049 1.00 94.75 89 MET A C 1
ATOM 667 O O . MET A 1 89 ? -2.106 4.127 2.439 1.00 94.75 89 MET A O 1
ATOM 671 N N . PRO A 1 90 ? -0.926 6.024 2.530 1.00 93.25 90 PRO A N 1
ATOM 672 C CA . PRO A 1 90 ? -1.416 6.473 1.227 1.00 93.25 90 PRO A CA 1
ATOM 673 C C . PRO A 1 90 ? -1.049 5.511 0.086 1.00 93.25 90 PRO A C 1
ATOM 675 O O . PRO A 1 90 ? -1.870 5.262 -0.793 1.00 93.25 90 PRO A O 1
ATOM 678 N N . TRP A 1 91 ? 0.148 4.919 0.135 1.00 94.44 91 TRP A N 1
ATOM 679 C CA . TRP A 1 91 ? 0.591 3.905 -0.823 1.00 94.44 91 TRP A CA 1
ATOM 680 C C . TRP A 1 91 ? -0.160 2.575 -0.630 1.00 94.44 91 TRP A C 1
ATOM 682 O O . TRP A 1 91 ? -0.664 2.010 -1.595 1.00 94.44 91 TRP A O 1
ATOM 692 N N . LEU A 1 92 ? -0.373 2.124 0.612 1.00 95.00 92 LEU A N 1
ATOM 693 C CA . LEU A 1 92 ? -1.195 0.936 0.895 1.00 95.00 92 LEU A CA 1
ATOM 694 C C . LEU A 1 92 ? -2.641 1.100 0.404 1.00 95.00 92 LEU A C 1
ATOM 696 O O . LEU A 1 92 ? -3.212 0.178 -0.179 1.00 95.00 92 LEU A O 1
ATOM 700 N N . LEU A 1 93 ? -3.235 2.280 0.609 1.00 93.81 93 LEU A N 1
ATOM 701 C CA . LEU A 1 93 ? -4.592 2.591 0.162 1.00 93.81 93 LEU A CA 1
ATOM 702 C C . LEU A 1 93 ? -4.717 2.553 -1.367 1.00 93.81 93 LEU A C 1
ATOM 704 O O . LEU A 1 93 ? -5.765 2.144 -1.865 1.00 93.81 93 LEU A O 1
ATOM 708 N N . ARG A 1 94 ? -3.662 2.898 -2.117 1.00 92.44 94 ARG A N 1
ATOM 709 C CA . ARG A 1 94 ? -3.644 2.782 -3.585 1.00 92.44 94 ARG A CA 1
ATOM 710 C C . ARG A 1 94 ? -3.883 1.339 -4.044 1.00 92.44 94 ARG A C 1
ATOM 712 O O . ARG A 1 94 ? -4.742 1.104 -4.892 1.00 92.44 94 ARG A O 1
ATOM 719 N N . HIS A 1 95 ? -3.185 0.369 -3.457 1.00 92.81 95 HIS A N 1
ATOM 720 C CA . HIS A 1 95 ? -3.376 -1.055 -3.775 1.00 92.81 95 HIS A CA 1
ATOM 721 C C . HIS A 1 95 ? -4.686 -1.609 -3.211 1.00 92.81 95 HIS A C 1
ATOM 723 O O . HIS A 1 95 ? -5.357 -2.449 -3.825 1.00 92.81 95 HIS A O 1
ATOM 729 N N . LEU A 1 96 ? -5.102 -1.106 -2.047 1.00 92.38 96 LEU A N 1
ATOM 730 C CA . LEU A 1 96 ? -6.379 -1.482 -1.463 1.00 92.38 96 LEU A CA 1
ATOM 731 C C . LEU A 1 96 ? -7.554 -1.051 -2.346 1.00 92.38 96 LEU A C 1
ATOM 733 O O . LEU A 1 96 ? -8.503 -1.808 -2.491 1.00 92.38 96 LEU A O 1
ATOM 737 N N . HIS A 1 97 ? -7.479 0.108 -3.003 1.00 89.94 97 HIS A N 1
ATOM 738 C CA . HIS A 1 97 ? -8.527 0.579 -3.910 1.00 89.94 97 HIS A CA 1
ATOM 739 C C . HIS A 1 97 ? -8.863 -0.434 -5.017 1.00 89.94 97 HIS A C 1
ATOM 741 O O . HIS A 1 97 ? -10.019 -0.539 -5.423 1.00 89.94 97 HIS A O 1
ATOM 747 N N . ARG A 1 98 ? -7.881 -1.213 -5.485 1.00 85.25 98 ARG A N 1
ATOM 748 C CA . ARG A 1 98 ? -8.086 -2.233 -6.525 1.00 85.25 98 ARG A CA 1
ATOM 749 C C . ARG A 1 98 ? -8.626 -3.549 -5.971 1.00 85.25 98 ARG A C 1
ATOM 751 O O . ARG A 1 98 ? -9.475 -4.177 -6.602 1.00 85.25 98 ARG A O 1
ATOM 758 N N . SER A 1 99 ? -8.135 -3.970 -4.808 1.00 87.38 99 SER A N 1
ATOM 759 C CA . SER A 1 99 ? -8.466 -5.270 -4.207 1.00 87.38 99 SER A CA 1
ATOM 760 C C . SER A 1 99 ? -9.729 -5.242 -3.336 1.00 87.38 99 SER A C 1
ATOM 762 O O . SER A 1 99 ? -10.468 -6.228 -3.282 1.00 87.38 99 SER A O 1
ATOM 764 N N . ASP A 1 100 ? -10.001 -4.116 -2.680 1.00 90.44 100 ASP A N 1
ATOM 765 C CA . ASP A 1 100 ? -11.144 -3.882 -1.800 1.00 90.44 100 ASP A CA 1
ATOM 766 C C . ASP A 1 100 ? -11.577 -2.397 -1.825 1.00 90.44 100 ASP A C 1
ATOM 768 O O . ASP A 1 100 ? -11.257 -1.624 -0.915 1.00 90.44 100 ASP A O 1
ATOM 772 N N . PRO A 1 101 ? -12.336 -1.977 -2.858 1.00 89.88 101 PRO A N 1
ATOM 773 C CA . PRO A 1 101 ? -12.793 -0.593 -2.992 1.00 89.88 101 PRO A CA 1
ATOM 774 C C . PRO A 1 101 ? -13.646 -0.113 -1.811 1.00 89.88 101 PRO A C 1
ATOM 776 O O . PRO A 1 101 ? -13.654 1.074 -1.493 1.00 89.88 101 PRO A O 1
ATOM 779 N N . TRP A 1 102 ? -14.371 -1.028 -1.159 1.00 90.19 102 TRP A N 1
ATOM 780 C CA . TRP A 1 102 ? -15.203 -0.713 -0.001 1.00 90.19 102 TRP A CA 1
ATOM 781 C C . TRP A 1 102 ? -14.346 -0.375 1.214 1.00 90.19 102 TRP A C 1
ATOM 783 O O . TRP A 1 102 ? -14.548 0.667 1.838 1.00 90.19 102 TRP A O 1
ATOM 793 N N . LEU A 1 103 ? -13.358 -1.219 1.529 1.00 91.12 103 LEU A N 1
ATOM 794 C CA . LEU A 1 103 ? -12.440 -0.924 2.622 1.00 91.12 103 LEU A CA 1
ATOM 795 C C . LEU A 1 103 ? -11.611 0.324 2.315 1.00 91.12 103 LEU A C 1
ATOM 797 O O . LEU A 1 103 ? -11.457 1.165 3.193 1.00 91.12 103 LEU A O 1
ATOM 801 N N . PHE A 1 104 ? -11.146 0.494 1.074 1.00 92.88 104 PHE A N 1
ATOM 802 C CA . PHE A 1 104 ? -10.504 1.736 0.649 1.00 92.88 104 PHE A CA 1
ATOM 803 C C . PHE A 1 104 ? -11.376 2.952 0.956 1.00 92.88 104 PHE A C 1
ATOM 805 O O . PHE A 1 104 ? -10.885 3.894 1.562 1.00 92.88 104 PHE A O 1
ATOM 812 N N . TYR A 1 105 ? -12.659 2.918 0.590 1.00 89.56 105 TYR A N 1
ATOM 813 C CA . TYR A 1 105 ? -13.571 4.031 0.835 1.00 89.56 105 TYR A CA 1
ATOM 814 C C . TYR A 1 105 ? -13.804 4.291 2.326 1.00 89.56 105 TYR A C 1
ATOM 816 O O . TYR A 1 105 ? -13.936 5.435 2.729 1.00 89.56 105 TYR A O 1
ATOM 824 N N . ILE A 1 106 ? -13.833 3.266 3.179 1.00 90.44 106 ILE A N 1
ATOM 825 C CA . ILE A 1 106 ? -13.950 3.489 4.629 1.00 90.44 106 ILE A CA 1
ATOM 826 C C . ILE A 1 106 ? -12.684 4.146 5.192 1.00 90.44 106 ILE A C 1
ATOM 828 O O . ILE A 1 106 ? -12.766 5.001 6.073 1.00 90.44 106 ILE A O 1
ATOM 832 N N . LEU A 1 107 ? -11.513 3.717 4.723 1.00 92.00 107 LEU A N 1
ATOM 833 C CA . LEU A 1 107 ? -10.228 4.138 5.277 1.00 92.00 107 LEU A CA 1
ATOM 834 C C . LEU A 1 107 ? -9.688 5.428 4.645 1.00 92.00 107 LEU A C 1
ATOM 836 O O . LEU A 1 107 ? -8.863 6.106 5.258 1.00 92.00 107 LEU A O 1
ATOM 840 N N . SER A 1 108 ? -10.125 5.780 3.437 1.00 89.75 108 SER A N 1
ATOM 841 C CA . SER A 1 108 ? -9.695 6.994 2.747 1.00 89.75 108 SER A CA 1
ATOM 842 C C . SER A 1 108 ? -10.122 8.234 3.535 1.00 89.75 108 SER A C 1
ATOM 844 O O . SER A 1 108 ? -11.217 8.293 4.085 1.00 89.75 108 SER A O 1
ATOM 846 N N . GLY A 1 109 ? -9.233 9.221 3.661 1.00 83.44 109 GLY A N 1
ATOM 847 C CA . GLY A 1 109 ? -9.490 10.437 4.451 1.00 83.44 109 GLY A CA 1
ATOM 848 C C . GLY A 1 109 ? -9.419 10.257 5.977 1.00 83.44 109 GLY A C 1
ATOM 849 O O . GLY A 1 109 ? -9.534 11.239 6.717 1.00 83.44 109 GLY A O 1
ATOM 850 N N . SER A 1 110 ? -9.189 9.034 6.466 1.00 88.94 110 SER A N 1
ATOM 851 C CA . SER A 1 110 ? -9.009 8.755 7.892 1.00 88.94 110 SER A CA 1
ATOM 852 C C . SER A 1 110 ? -7.527 8.790 8.274 1.00 88.94 110 SER A C 1
ATOM 854 O O . SER A 1 110 ? -6.713 8.149 7.605 1.00 88.94 110 SER A O 1
ATOM 856 N N . PRO A 1 111 ? -7.136 9.507 9.344 1.00 89.19 111 PRO A N 1
ATOM 857 C CA . PRO A 1 111 ? -5.740 9.566 9.736 1.00 89.19 111 PRO A CA 1
ATOM 858 C C . PRO A 1 111 ? -5.286 8.226 10.318 1.00 89.19 111 PRO A C 1
ATOM 860 O O . PRO A 1 111 ? -5.999 7.580 11.094 1.00 89.19 111 PRO A O 1
ATOM 863 N N . ALA A 1 112 ? -4.074 7.834 9.941 1.00 93.56 112 ALA A N 1
ATOM 864 C CA . ALA A 1 112 ? -3.389 6.669 10.466 1.00 93.56 112 ALA A CA 1
ATOM 865 C C . ALA A 1 112 ? -2.199 7.114 11.315 1.00 93.56 112 ALA A C 1
ATOM 867 O O . ALA A 1 112 ? -1.331 7.857 10.859 1.00 93.56 112 ALA A O 1
ATOM 868 N N . GLU A 1 113 ? -2.168 6.652 12.556 1.00 94.62 113 GLU A N 1
ATOM 869 C CA . GLU A 1 113 ? -1.202 7.068 13.566 1.00 94.62 113 GLU A CA 1
ATOM 870 C C . GLU A 1 113 ? -0.397 5.863 14.050 1.00 94.62 113 GLU A C 1
ATOM 872 O O . GLU A 1 113 ? -0.922 4.756 14.193 1.00 94.62 113 GLU A O 1
ATOM 877 N N . ALA A 1 114 ? 0.880 6.079 14.353 1.00 95.19 114 ALA A N 1
ATOM 878 C CA . ALA A 1 114 ? 1.692 5.081 15.030 1.00 95.19 114 ALA A CA 1
ATOM 879 C C . ALA A 1 114 ? 1.233 4.943 16.491 1.00 95.19 114 ALA A C 1
ATOM 881 O O . ALA A 1 114 ? 1.328 5.881 17.281 1.00 95.19 114 ALA A O 1
ATOM 882 N N . GLY A 1 115 ? 0.713 3.770 16.845 1.00 91.62 115 GLY A N 1
ATOM 883 C CA . GLY A 1 115 ? 0.408 3.377 18.215 1.00 91.62 115 GLY A CA 1
ATOM 884 C C . GLY A 1 115 ? 1.468 2.434 18.785 1.00 91.62 115 GLY A C 1
ATOM 885 O O . GLY A 1 115 ? 2.430 2.050 18.119 1.00 91.62 115 GLY A O 1
ATOM 886 N N . GLN A 1 116 ? 1.275 1.996 20.031 1.00 90.75 116 GLN A N 1
ATOM 887 C CA . GLN A 1 116 ? 2.151 0.992 20.642 1.00 90.75 116 GLN A CA 1
ATOM 888 C C . GLN A 1 116 ? 2.031 -0.350 19.903 1.00 90.75 116 GLN A C 1
ATOM 890 O O . GLN A 1 116 ? 1.060 -1.087 20.080 1.00 90.75 116 GLN A O 1
ATOM 895 N N . GLY A 1 117 ? 3.024 -0.653 19.063 1.00 91.81 117 GLY A N 1
ATOM 896 C CA . GLY A 1 117 ? 3.144 -1.920 18.336 1.00 91.81 117 GLY A CA 1
ATOM 897 C C . GLY A 1 117 ? 2.123 -2.138 17.214 1.00 91.81 117 GLY A C 1
ATOM 898 O O . GLY A 1 117 ? 2.018 -3.256 16.719 1.00 91.81 117 GLY A O 1
ATOM 899 N N . CYS A 1 118 ? 1.357 -1.115 16.823 1.00 96.00 118 CYS A N 1
ATOM 900 C CA . CYS A 1 118 ? 0.374 -1.196 15.740 1.00 96.00 118 CYS A CA 1
ATOM 901 C C . CYS A 1 118 ? 0.091 0.182 15.136 1.00 96.00 118 CYS A C 1
ATOM 903 O O . CYS A 1 118 ? 0.320 1.204 15.781 1.00 96.00 118 CYS A O 1
ATOM 905 N N . VAL A 1 119 ? -0.449 0.209 13.921 1.00 97.00 119 VAL A N 1
ATOM 906 C CA . VAL A 1 119 ? -1.014 1.421 13.319 1.00 97.00 119 VAL A CA 1
ATOM 907 C C . VAL A 1 119 ? -2.480 1.547 13.727 1.00 97.00 119 VAL A C 1
ATOM 909 O O . VAL A 1 119 ? -3.255 0.598 13.597 1.00 97.00 119 VAL A O 1
ATOM 912 N N . VAL A 1 120 ? -2.870 2.723 14.211 1.00 96.81 120 VAL A N 1
ATOM 913 C CA . VAL A 1 120 ? -4.244 3.043 14.607 1.00 96.81 120 VAL A CA 1
ATOM 914 C C . VAL A 1 120 ? -4.873 3.941 13.549 1.00 96.81 120 VAL A C 1
ATOM 916 O O . VAL A 1 120 ? -4.419 5.061 13.338 1.00 96.81 120 VAL A O 1
ATOM 919 N N . ILE A 1 121 ? -5.936 3.464 12.905 1.00 95.50 121 ILE A N 1
ATOM 920 C CA . ILE A 1 121 ? -6.719 4.217 11.924 1.00 95.50 121 ILE A CA 1
ATOM 921 C C . ILE A 1 121 ? -7.937 4.811 12.633 1.00 95.50 121 ILE A C 1
ATOM 923 O O . ILE A 1 121 ? -8.764 4.081 13.190 1.00 95.50 121 ILE A O 1
ATOM 927 N N . ARG A 1 122 ? -8.028 6.143 12.644 1.00 94.00 122 ARG A N 1
ATOM 928 C CA . ARG A 1 122 ? -9.072 6.898 13.349 1.00 94.00 122 ARG A CA 1
ATOM 929 C C . ARG A 1 122 ? -10.286 7.095 12.453 1.00 94.00 122 ARG A C 1
ATOM 931 O O . ARG A 1 122 ? -10.240 7.870 11.505 1.00 94.00 122 ARG A O 1
ATOM 938 N N . LEU A 1 123 ? -11.379 6.425 12.789 1.00 93.75 123 LEU A N 1
ATOM 939 C CA . LEU A 1 123 ? -12.601 6.378 11.991 1.00 93.75 123 LEU A CA 1
ATOM 940 C C . LEU A 1 123 ? -13.791 6.949 12.769 1.00 93.75 123 LEU A C 1
ATOM 942 O O . LEU A 1 123 ? -13.804 6.846 13.998 1.00 93.75 123 LEU A O 1
ATOM 946 N N . PRO A 1 124 ? -14.826 7.474 12.091 1.00 92.62 124 PRO A N 1
ATOM 947 C CA . PRO A 1 124 ? -16.116 7.719 12.725 1.00 92.62 124 PRO A CA 1
ATOM 948 C C . PRO A 1 124 ? -16.628 6.444 13.399 1.00 92.62 124 PRO A C 1
ATOM 950 O O . PRO A 1 124 ? -16.393 5.334 12.903 1.00 92.62 124 PRO A O 1
ATOM 953 N N . GLY A 1 125 ? -17.309 6.580 14.537 1.00 90.25 125 GLY A N 1
ATOM 954 C CA . GLY A 1 125 ? -17.743 5.433 15.343 1.00 90.25 125 GLY A CA 1
ATOM 955 C C . GLY A 1 125 ? -18.591 4.427 14.554 1.00 90.25 125 GLY A C 1
ATOM 956 O O . GLY A 1 125 ? -18.447 3.217 14.730 1.00 90.25 125 GLY A O 1
ATOM 957 N N . GLU A 1 126 ? -19.406 4.920 13.623 1.00 89.19 126 GLU A N 1
ATOM 958 C CA . GLU A 1 126 ? -20.243 4.136 12.714 1.00 89.19 126 GLU A CA 1
ATOM 959 C C . GLU A 1 126 ? -19.416 3.273 11.751 1.00 89.19 126 GLU A C 1
ATOM 961 O O . GLU A 1 126 ? -19.815 2.156 11.419 1.00 89.19 126 GLU A O 1
ATOM 966 N N . CYS A 1 127 ? -18.249 3.768 11.331 1.00 91.19 127 CYS A N 1
ATOM 967 C CA . CYS A 1 127 ? -17.340 3.079 10.419 1.00 91.19 127 CYS A CA 1
ATOM 968 C C . CYS A 1 127 ? -16.489 2.025 11.133 1.00 91.19 127 CYS A C 1
ATOM 970 O O . CYS A 1 127 ? -16.176 0.998 10.534 1.00 91.19 127 CYS A O 1
ATOM 972 N N . VAL A 1 128 ? -16.145 2.224 12.413 1.00 92.75 128 VAL A N 1
ATOM 973 C CA . VAL A 1 128 ? -15.335 1.258 13.185 1.00 92.75 128 VAL A CA 1
ATOM 974 C C . VAL A 1 128 ? -15.986 -0.125 13.193 1.00 92.75 128 VAL A C 1
ATOM 976 O O . VAL A 1 128 ? -15.305 -1.126 12.991 1.00 92.75 128 VAL A O 1
ATOM 979 N N . ALA A 1 129 ? -17.309 -0.187 13.364 1.00 87.56 129 ALA A N 1
ATOM 980 C CA . ALA A 1 129 ? -18.055 -1.445 13.369 1.00 87.56 129 ALA A CA 1
ATOM 981 C C . ALA A 1 129 ? -18.054 -2.169 12.008 1.00 87.56 129 ALA A C 1
ATOM 983 O O . ALA A 1 129 ? -18.297 -3.374 11.960 1.00 87.56 129 ALA A O 1
ATOM 984 N N . GLN A 1 130 ? -17.778 -1.452 10.913 1.00 89.25 130 GLN A N 1
ATOM 985 C CA . GLN A 1 130 ? -17.719 -2.004 9.556 1.00 89.25 130 GLN A CA 1
ATOM 986 C C . GLN A 1 130 ? -16.337 -2.578 9.214 1.00 89.25 130 GLN A C 1
ATOM 988 O O . GLN A 1 130 ? -16.207 -3.368 8.277 1.00 89.25 130 GLN A O 1
ATOM 993 N N . VAL A 1 131 ? -15.297 -2.204 9.966 1.00 91.75 131 VAL A N 1
ATOM 994 C CA . VAL A 1 131 ? -13.927 -2.667 9.734 1.00 91.75 131 VAL A CA 1
ATOM 995 C C . VAL A 1 131 ? -13.676 -3.949 10.520 1.00 91.75 131 VAL A C 1
ATOM 997 O O . VAL A 1 131 ? -13.485 -3.954 11.734 1.00 91.75 131 VAL A O 1
ATOM 1000 N N . THR A 1 132 ? -13.671 -5.070 9.803 1.00 90.12 132 THR A N 1
ATOM 1001 C CA . THR A 1 132 ? -13.410 -6.390 10.389 1.00 90.12 132 THR A CA 1
ATOM 1002 C C . THR A 1 132 ? -11.913 -6.653 10.558 1.00 90.12 132 THR A C 1
ATOM 1004 O O . THR A 1 132 ? -11.085 -6.101 9.834 1.00 90.12 132 THR A O 1
ATOM 1007 N N . GLY A 1 133 ? -11.551 -7.568 11.463 1.00 89.50 133 GLY A N 1
ATOM 1008 C CA . GLY A 1 133 ? -10.157 -8.007 11.612 1.00 89.50 133 GLY A CA 1
ATOM 1009 C C . GLY A 1 133 ? -9.568 -8.561 10.309 1.00 89.50 133 GLY A C 1
ATOM 1010 O O . GLY A 1 133 ? -8.454 -8.207 9.949 1.00 89.50 133 GLY A O 1
ATOM 1011 N N . SER A 1 134 ? -10.349 -9.330 9.542 1.00 88.56 134 SER A N 1
ATOM 1012 C CA . SER A 1 134 ? -9.935 -9.838 8.225 1.00 88.56 134 SER A CA 1
ATOM 1013 C C . SER A 1 134 ? -9.698 -8.738 7.192 1.00 88.56 134 SER A C 1
ATOM 1015 O O . SER A 1 134 ? -8.864 -8.903 6.309 1.00 88.56 134 SER A O 1
ATOM 1017 N N . ALA A 1 135 ? -10.427 -7.623 7.286 1.00 88.19 135 ALA A N 1
ATOM 1018 C CA . ALA A 1 135 ? -10.206 -6.476 6.414 1.00 88.19 135 ALA A CA 1
ATOM 1019 C C . ALA A 1 135 ? -8.853 -5.815 6.728 1.00 88.19 135 ALA A C 1
ATOM 1021 O O . ALA A 1 135 ? -8.088 -5.509 5.819 1.00 88.19 135 ALA A O 1
ATOM 1022 N N . LEU A 1 136 ? -8.513 -5.680 8.013 1.00 93.25 136 LEU A N 1
ATOM 1023 C CA . LEU A 1 136 ? -7.221 -5.143 8.448 1.00 93.25 136 LEU A CA 1
ATOM 1024 C C . LEU A 1 136 ? -6.051 -6.072 8.103 1.00 93.25 136 LEU A C 1
ATOM 1026 O O . LEU A 1 136 ? -4.999 -5.580 7.711 1.00 93.25 136 LEU A O 1
ATOM 1030 N N . THR A 1 137 ? -6.246 -7.395 8.128 1.00 94.38 137 THR A N 1
ATOM 1031 C CA . THR A 1 137 ? -5.230 -8.358 7.668 1.00 94.38 137 THR A CA 1
ATOM 1032 C C . THR A 1 137 ? -4.813 -8.122 6.212 1.00 94.38 137 THR A C 1
ATOM 1034 O O . THR A 1 137 ? -3.649 -8.313 5.886 1.00 94.38 137 THR A O 1
ATOM 1037 N N . ARG A 1 138 ? -5.697 -7.617 5.340 1.00 91.88 138 ARG A N 1
ATOM 1038 C CA . ARG A 1 138 ? -5.319 -7.276 3.954 1.00 91.88 138 ARG A CA 1
ATOM 1039 C C . ARG A 1 138 ? -4.300 -6.139 3.880 1.00 91.88 138 ARG A C 1
ATOM 1041 O O . ARG A 1 138 ? -3.411 -6.171 3.037 1.00 91.88 138 ARG A O 1
ATOM 1048 N N . LEU A 1 139 ? -4.401 -5.144 4.764 1.00 94.56 139 LEU A N 1
ATOM 1049 C CA . LEU A 1 139 ? -3.387 -4.087 4.861 1.00 94.56 139 LEU A CA 1
ATOM 1050 C C . LEU A 1 139 ? -2.051 -4.649 5.345 1.00 94.56 139 LEU A C 1
ATOM 1052 O O . LEU A 1 139 ? -1.003 -4.253 4.841 1.00 94.56 139 LEU A O 1
ATOM 1056 N N . GLU A 1 140 ? -2.092 -5.584 6.296 1.00 96.00 140 GLU A N 1
ATOM 1057 C CA . GLU A 1 140 ? -0.900 -6.278 6.794 1.00 96.00 140 GLU A CA 1
ATOM 1058 C C . GLU A 1 140 ? -0.221 -7.076 5.675 1.00 96.00 140 GLU A C 1
ATOM 1060 O O . GLU A 1 140 ? 0.999 -7.026 5.548 1.00 96.00 140 GLU A O 1
ATOM 1065 N N . GLU A 1 141 ? -1.003 -7.757 4.835 1.00 95.31 141 GLU A N 1
ATOM 1066 C CA . GLU A 1 141 ? -0.521 -8.510 3.671 1.00 95.31 141 GLU A CA 1
ATOM 1067 C C . GLU A 1 141 ? 0.090 -7.595 2.599 1.00 95.31 141 GLU A C 1
ATOM 1069 O O . GLU A 1 141 ? 1.154 -7.909 2.064 1.00 95.31 141 GLU A O 1
ATOM 1074 N N . LEU A 1 142 ? -0.534 -6.448 2.303 1.00 95.19 142 LEU A N 1
ATOM 1075 C CA . LEU A 1 142 ? 0.018 -5.454 1.371 1.00 95.19 142 LEU A CA 1
ATOM 1076 C C . LEU A 1 142 ? 1.337 -4.866 1.889 1.00 95.19 142 LEU A C 1
ATOM 1078 O O . LEU A 1 142 ? 2.308 -4.754 1.135 1.00 95.19 142 LEU A O 1
ATOM 1082 N N . LEU A 1 143 ? 1.389 -4.534 3.182 1.00 95.94 143 LEU A N 1
ATOM 1083 C CA . LEU A 1 143 ? 2.600 -4.039 3.830 1.00 95.94 143 LEU A CA 1
ATOM 1084 C C . LEU A 1 143 ? 3.708 -5.093 3.801 1.00 95.94 143 LEU A C 1
ATOM 1086 O O . LEU A 1 143 ? 4.838 -4.784 3.437 1.00 95.94 143 LEU A O 1
ATOM 1090 N N . GLU A 1 144 ? 3.395 -6.345 4.123 1.00 95.56 144 GLU A N 1
ATOM 1091 C CA . GLU A 1 144 ? 4.377 -7.424 4.074 1.00 95.56 144 GLU A CA 1
ATOM 1092 C C . GLU A 1 144 ? 4.881 -7.667 2.651 1.00 95.56 144 GLU A C 1
ATOM 1094 O O . GLU A 1 144 ? 6.085 -7.832 2.453 1.00 95.56 144 GLU A O 1
ATOM 1099 N N . ARG A 1 145 ? 3.992 -7.642 1.652 1.00 94.38 145 ARG A N 1
ATOM 1100 C CA . ARG A 1 145 ? 4.361 -7.861 0.250 1.00 94.38 145 ARG A CA 1
ATOM 1101 C C . ARG A 1 145 ? 5.330 -6.797 -0.258 1.00 94.38 145 ARG A C 1
ATOM 1103 O O . ARG A 1 145 ? 6.364 -7.157 -0.816 1.00 94.38 145 ARG A O 1
ATOM 1110 N N . GLY A 1 146 ? 5.011 -5.513 -0.086 1.00 93.81 146 GLY A N 1
ATOM 1111 C CA . GLY A 1 146 ? 5.825 -4.446 -0.679 1.00 93.81 146 GLY A CA 1
ATOM 1112 C C . GLY A 1 146 ? 6.856 -3.815 0.248 1.00 93.81 146 GLY A C 1
ATOM 1113 O O . GLY A 1 146 ? 7.831 -3.265 -0.244 1.00 93.81 146 GLY A O 1
ATOM 1114 N N . ALA A 1 147 ? 6.719 -3.915 1.569 1.00 92.69 147 ALA A N 1
ATOM 1115 C CA . ALA A 1 147 ? 7.729 -3.428 2.510 1.00 92.69 147 ALA A CA 1
ATOM 1116 C C . ALA A 1 147 ? 8.517 -4.561 3.189 1.00 92.69 147 ALA A C 1
ATOM 1118 O O . ALA A 1 147 ? 9.534 -4.303 3.818 1.00 92.69 147 ALA A O 1
ATOM 1119 N N . GLY A 1 148 ? 8.101 -5.824 3.077 1.00 91.12 148 GLY A N 1
ATOM 1120 C CA . GLY A 1 148 ? 8.875 -6.956 3.599 1.00 91.12 148 GLY A CA 1
ATOM 1121 C C . GLY A 1 148 ? 8.817 -7.137 5.119 1.00 91.12 148 GLY A C 1
ATOM 1122 O O . GLY A 1 148 ? 9.610 -7.904 5.663 1.00 91.12 148 GLY A O 1
ATOM 1123 N N . TYR A 1 149 ? 7.898 -6.459 5.815 1.00 91.75 149 TYR A N 1
ATOM 1124 C CA . TYR A 1 149 ? 7.674 -6.626 7.253 1.00 91.75 149 TYR A CA 1
ATOM 1125 C C . TYR A 1 149 ? 6.185 -6.556 7.607 1.00 91.75 149 TYR A C 1
ATOM 1127 O O . TYR A 1 149 ? 5.375 -6.017 6.857 1.00 91.75 149 TYR A O 1
ATOM 1135 N N . ARG A 1 150 ? 5.822 -7.088 8.779 1.00 92.69 150 ARG A N 1
ATOM 1136 C CA . ARG A 1 150 ? 4.447 -7.056 9.293 1.00 92.69 150 ARG A CA 1
ATOM 1137 C C . ARG A 1 150 ? 4.293 -5.999 10.378 1.00 92.69 150 ARG A C 1
ATOM 1139 O O . ARG A 1 150 ? 5.117 -5.909 11.286 1.00 92.69 150 ARG A O 1
ATOM 1146 N N . CYS A 1 151 ? 3.192 -5.260 10.328 1.00 95.19 151 CYS A N 1
ATOM 1147 C CA . CYS A 1 151 ? 2.760 -4.363 11.392 1.00 95.19 151 CYS A CA 1
ATOM 1148 C C . CYS A 1 151 ? 1.239 -4.480 11.545 1.00 95.19 151 CYS A C 1
ATOM 1150 O O . CYS A 1 151 ? 0.550 -4.309 10.543 1.00 95.19 151 CYS A O 1
ATOM 1152 N N . PRO A 1 152 ? 0.707 -4.769 12.747 1.00 96.38 152 PRO A N 1
ATOM 1153 C CA . PRO A 1 152 ? -0.732 -4.876 12.944 1.00 96.38 152 PRO A CA 1
ATOM 1154 C C . PRO A 1 152 ? -1.457 -3.551 12.704 1.00 96.38 152 PRO A C 1
ATOM 1156 O O . PRO A 1 152 ? -0.972 -2.497 13.124 1.00 96.38 152 PRO A O 1
ATOM 1159 N N . PHE A 1 153 ? -2.663 -3.615 12.140 1.00 96.69 153 PHE A N 1
ATOM 1160 C CA . PHE A 1 153 ? -3.556 -2.457 12.020 1.00 96.69 153 PHE A CA 1
ATOM 1161 C C . PHE A 1 153 ? -4.748 -2.576 12.971 1.00 96.69 153 PHE A C 1
ATOM 1163 O O . PHE A 1 153 ? -5.235 -3.669 13.268 1.00 96.69 153 PHE A O 1
ATOM 1170 N N . ARG A 1 154 ? -5.240 -1.437 13.468 1.00 96.06 154 ARG A N 1
ATOM 1171 C CA . ARG A 1 154 ? -6.441 -1.353 14.309 1.00 96.06 154 ARG A CA 1
ATOM 1172 C C . ARG A 1 154 ? -7.300 -0.163 13.915 1.00 96.06 154 ARG A C 1
ATOM 1174 O O . ARG A 1 154 ? -6.793 0.940 13.756 1.00 96.06 154 ARG A O 1
ATOM 1181 N N . ALA A 1 155 ? -8.607 -0.379 13.838 1.00 94.81 155 ALA A N 1
ATOM 1182 C CA . ALA A 1 155 ? -9.591 0.692 13.752 1.00 94.81 155 ALA A CA 1
ATOM 1183 C C . ALA A 1 155 ? -9.944 1.189 15.160 1.00 94.81 155 ALA A C 1
ATOM 1185 O O . ALA A 1 155 ? -10.214 0.385 16.056 1.00 94.81 155 ALA A O 1
ATOM 1186 N N . ALA A 1 156 ? -9.960 2.504 15.357 1.00 94.38 156 ALA A N 1
ATOM 1187 C CA . ALA A 1 156 ? -10.403 3.127 16.598 1.00 94.38 156 ALA A CA 1
ATOM 1188 C C . ALA A 1 156 ? -11.348 4.290 16.302 1.00 94.38 156 ALA A C 1
ATOM 1190 O O . ALA A 1 156 ? -11.196 4.980 15.294 1.00 94.38 156 ALA A O 1
ATOM 1191 N N . ALA A 1 157 ? -12.301 4.518 17.206 1.00 92.88 157 ALA A N 1
ATOM 1192 C CA . ALA A 1 157 ? -13.211 5.648 17.091 1.00 92.88 157 ALA A CA 1
ATOM 1193 C C . ALA A 1 157 ? -12.442 6.977 17.181 1.00 92.88 157 ALA A C 1
ATOM 1195 O O . ALA A 1 157 ? -11.494 7.120 17.962 1.00 92.88 157 ALA A O 1
ATOM 1196 N N . SER A 1 158 ? -12.868 7.923 16.356 1.00 90.56 158 SER A N 1
ATOM 1197 C CA . SER A 1 158 ? -12.431 9.311 16.290 1.00 90.56 158 SER A CA 1
ATOM 1198 C C . SER A 1 158 ? -13.552 10.232 16.770 1.00 90.56 158 SER A C 1
ATOM 1200 O O . SER A 1 158 ? -14.714 9.834 16.807 1.00 90.56 158 SER A O 1
ATOM 1202 N N . GLU A 1 159 ? -13.209 11.479 17.088 1.00 87.19 159 GLU A N 1
ATOM 1203 C CA . GLU A 1 159 ? -14.193 12.558 17.272 1.00 87.19 159 GLU A CA 1
ATOM 1204 C C . GLU A 1 159 ? -14.783 13.041 15.933 1.00 87.19 159 GLU A C 1
ATOM 1206 O O . GLU A 1 159 ? -15.772 13.767 15.917 1.00 87.19 159 GLU A O 1
ATOM 1211 N N . MET A 1 160 ? -14.184 12.634 14.808 1.00 85.94 160 MET A N 1
ATOM 1212 C CA . MET A 1 160 ? -14.683 12.905 13.461 1.00 85.94 160 MET A CA 1
ATOM 1213 C C . MET A 1 160 ? -16.012 12.185 13.217 1.00 85.94 160 MET A C 1
ATOM 1215 O O . MET A 1 160 ? -16.095 10.967 13.381 1.00 85.94 160 MET A O 1
ATOM 1219 N N . ASP A 1 161 ? -17.025 12.926 12.775 1.00 87.69 161 ASP A N 1
ATOM 1220 C CA . ASP A 1 161 ? -18.296 12.348 12.350 1.00 87.69 161 ASP A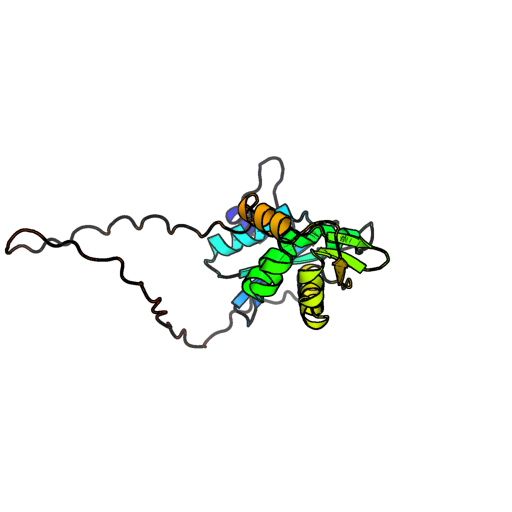 CA 1
ATOM 1221 C C . ASP A 1 161 ? -18.253 11.852 10.893 1.00 87.69 161 ASP A C 1
ATOM 1223 O O . ASP A 1 161 ? -17.326 12.125 10.121 1.00 87.69 161 ASP A O 1
ATOM 1227 N N . LEU A 1 162 ? -19.273 11.080 10.512 1.00 88.06 162 LEU A N 1
ATOM 1228 C CA . LEU A 1 162 ? -19.378 10.508 9.171 1.00 88.06 162 LEU A CA 1
ATOM 1229 C C . LEU A 1 162 ? -19.476 11.582 8.074 1.00 88.06 162 LEU A C 1
ATOM 1231 O O . LEU A 1 162 ? -18.953 11.382 6.981 1.00 88.06 162 LEU A O 1
ATOM 1235 N N . GLN A 1 163 ? -20.124 12.716 8.349 1.00 89.25 163 GLN A N 1
ATOM 1236 C CA . GLN A 1 163 ? -20.281 13.793 7.366 1.00 89.25 163 GLN A CA 1
ATOM 1237 C C . GLN A 1 163 ? -18.943 14.465 7.053 1.00 89.25 163 GLN A C 1
ATOM 1239 O O . GLN A 1 163 ? -18.631 14.688 5.887 1.00 89.25 163 GLN A O 1
ATOM 1244 N N . SER A 1 164 ? -18.125 14.704 8.076 1.00 86.88 164 SER A N 1
ATOM 1245 C CA . SER A 1 164 ? -16.777 15.255 7.944 1.00 86.88 164 SER A CA 1
ATOM 1246 C C . SER A 1 164 ? -15.862 14.322 7.153 1.00 86.88 164 SER A C 1
ATOM 1248 O O . SER A 1 164 ? -15.052 14.786 6.353 1.00 86.88 164 SER A O 1
ATOM 1250 N N . LEU A 1 165 ? -15.998 13.004 7.346 1.00 86.94 165 LEU A N 1
ATOM 1251 C CA . LEU A 1 165 ? -15.264 12.016 6.554 1.00 86.94 165 LEU A CA 1
ATOM 1252 C C . LEU A 1 165 ? -15.660 12.088 5.074 1.00 86.94 165 LEU A C 1
ATOM 1254 O O . LEU A 1 165 ? -14.783 12.183 4.221 1.00 86.94 165 LEU A O 1
ATOM 1258 N N . ILE A 1 166 ? -16.964 12.082 4.777 1.00 87.44 166 ILE A N 1
ATOM 1259 C CA . ILE A 1 166 ? -17.472 12.177 3.398 1.00 87.44 166 ILE A CA 1
ATOM 1260 C C . ILE A 1 166 ? -16.982 13.472 2.744 1.00 87.44 166 ILE A C 1
ATOM 1262 O O . ILE A 1 166 ? -16.449 13.432 1.640 1.00 87.44 166 ILE A O 1
ATOM 1266 N N . GLN A 1 167 ? -17.075 14.602 3.449 1.00 86.56 167 GLN A N 1
ATOM 1267 C CA . GLN A 1 167 ? -16.601 15.886 2.942 1.00 86.56 167 GLN A CA 1
ATOM 1268 C C . GLN A 1 167 ? -15.097 15.860 2.641 1.00 86.56 167 GLN A C 1
ATOM 1270 O O . GLN A 1 167 ? -14.688 16.293 1.570 1.00 86.56 167 GLN A O 1
ATOM 1275 N N . ARG A 1 168 ? -14.266 15.288 3.524 1.00 83.25 168 ARG A N 1
ATOM 1276 C CA . ARG A 1 168 ? -12.827 15.117 3.256 1.00 83.25 168 ARG A CA 1
ATOM 1277 C C . ARG A 1 168 ? -12.557 14.277 2.016 1.00 83.25 168 ARG A C 1
ATOM 1279 O O . ARG A 1 168 ? -11.653 14.593 1.255 1.00 83.25 168 ARG A O 1
ATOM 1286 N N . GLN A 1 169 ? -13.330 13.218 1.808 1.00 84.00 169 GLN A N 1
ATOM 1287 C CA . GLN A 1 169 ? -13.183 12.358 0.635 1.00 84.00 169 GLN A CA 1
ATOM 1288 C C . GLN A 1 169 ? -13.598 13.062 -0.665 1.00 84.00 169 GLN A C 1
ATOM 1290 O O . GLN A 1 169 ? -13.058 12.745 -1.724 1.00 84.00 169 GLN A O 1
ATOM 1295 N N . GLU A 1 170 ? -14.541 14.003 -0.591 1.00 81.31 170 GLU A N 1
ATOM 1296 C CA . GLU A 1 170 ? -14.992 14.817 -1.725 1.00 81.31 170 GLU A CA 1
ATOM 1297 C C . GLU A 1 170 ? -14.059 16.007 -2.019 1.00 81.31 170 GLU A C 1
ATOM 1299 O O . GLU A 1 170 ? -13.837 16.329 -3.186 1.00 81.31 170 GLU A O 1
ATOM 1304 N N . GLU A 1 171 ? -13.510 16.656 -0.986 1.00 72.88 171 GLU A N 1
ATOM 1305 C CA . GLU A 1 171 ? -12.647 17.845 -1.095 1.00 72.88 171 GLU A CA 1
ATOM 1306 C C . GLU A 1 171 ? -11.178 17.503 -1.368 1.00 72.88 171 GLU A C 1
ATOM 1308 O O . GLU A 1 171 ? -10.506 18.207 -2.125 1.00 72.88 171 GLU A O 1
ATOM 1313 N N . GLU A 1 172 ? -10.689 16.402 -0.799 1.00 60.94 172 GLU A N 1
ATOM 1314 C CA . GLU A 1 172 ? -9.371 15.834 -1.068 1.00 60.94 172 GLU A CA 1
ATOM 1315 C C . GLU A 1 172 ? -9.543 14.477 -1.767 1.00 60.94 172 GLU A C 1
ATOM 1317 O O . GLU A 1 172 ? -9.246 13.431 -1.176 1.00 60.94 172 GLU A O 1
ATOM 1322 N N . PRO A 1 173 ? -10.018 14.440 -3.031 1.00 53.97 173 PRO A N 1
ATOM 1323 C CA . PRO A 1 173 ? -10.009 13.208 -3.799 1.00 53.97 173 PRO A CA 1
ATOM 1324 C C . PRO A 1 173 ? -8.542 12.859 -4.024 1.00 53.97 173 PRO A C 1
ATOM 1326 O O . PRO A 1 173 ? -7.939 13.407 -4.937 1.00 53.97 173 PRO A O 1
ATOM 1329 N N . ASN A 1 174 ? -7.972 12.036 -3.136 1.00 49.62 174 ASN A N 1
ATOM 1330 C CA . ASN A 1 174 ? -6.560 11.660 -3.030 1.00 49.62 174 ASN A CA 1
ATOM 1331 C C . ASN A 1 174 ? -5.819 11.871 -4.372 1.00 49.62 174 ASN A C 1
ATOM 1333 O O . ASN A 1 174 ? -5.885 10.994 -5.245 1.00 49.62 174 ASN A O 1
ATOM 1337 N N . PRO A 1 175 ? -5.212 13.058 -4.605 1.00 44.00 175 PRO A N 1
ATOM 1338 C CA . PRO A 1 175 ? -4.938 13.535 -5.967 1.00 44.00 175 PRO A CA 1
ATOM 1339 C C . PRO A 1 175 ? -3.832 12.745 -6.676 1.00 44.00 175 PRO A C 1
ATOM 1341 O O . PRO A 1 175 ? -3.577 12.948 -7.857 1.00 44.00 175 PRO A O 1
ATOM 1344 N N . THR A 1 176 ? -3.201 11.806 -5.976 1.00 43.22 176 THR A N 1
ATOM 1345 C CA .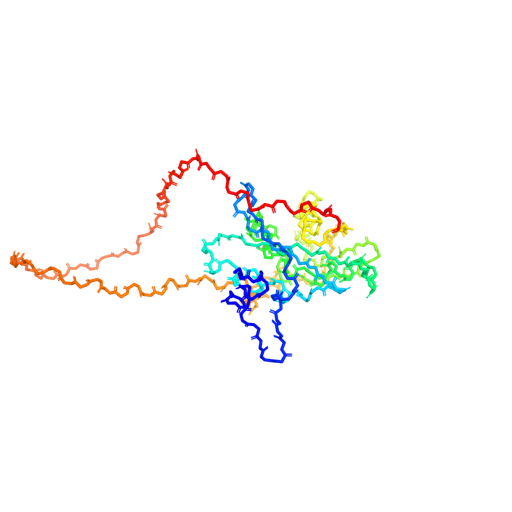 THR A 1 176 ? -2.121 10.937 -6.452 1.00 43.22 176 THR A CA 1
ATOM 1346 C C . THR A 1 176 ? -2.568 9.503 -6.755 1.00 43.22 176 THR A C 1
ATOM 1348 O O . THR A 1 176 ? -1.733 8.634 -6.972 1.00 43.22 176 THR A O 1
ATOM 1351 N N . CYS A 1 177 ? -3.874 9.210 -6.758 1.00 42.81 177 CYS A N 1
ATOM 1352 C CA . CYS A 1 177 ? -4.391 7.881 -7.129 1.00 42.81 177 CYS A CA 1
ATOM 1353 C C . CYS A 1 177 ? -5.080 7.838 -8.500 1.00 42.81 177 CYS A C 1
ATOM 1355 O O . CYS A 1 177 ? -5.378 6.752 -8.998 1.00 42.81 177 CYS A O 1
ATOM 1357 N N . PHE A 1 178 ? -5.350 8.991 -9.117 1.00 47.19 178 PHE A N 1
ATOM 1358 C CA . PHE A 1 178 ? -6.214 9.066 -10.293 1.00 47.19 178 PHE A CA 1
ATOM 1359 C C . PHE A 1 178 ? -5.660 9.992 -11.373 1.00 47.19 178 PHE A C 1
ATOM 1361 O O . PHE A 1 178 ? -6.221 11.043 -11.668 1.00 47.19 178 PHE A O 1
ATOM 1368 N N . HIS A 1 179 ? -4.631 9.523 -12.071 1.00 37.28 179 HIS A N 1
ATOM 1369 C CA . HIS A 1 179 ? -4.538 9.795 -13.498 1.00 37.28 179 HIS A CA 1
ATOM 1370 C C . HIS A 1 179 ? -4.922 8.525 -14.248 1.00 37.28 179 HIS A C 1
ATOM 1372 O O . HIS A 1 179 ? -4.090 7.692 -14.596 1.00 37.28 179 HIS A O 1
ATOM 1378 N N . ALA A 1 180 ? -6.223 8.378 -14.516 1.00 35.75 180 ALA A N 1
ATOM 1379 C CA . ALA A 1 180 ? -6.627 7.598 -15.673 1.00 35.75 180 ALA A CA 1
ATOM 1380 C C . ALA A 1 180 ? -5.938 8.254 -16.872 1.00 35.75 180 ALA A C 1
ATOM 1382 O O . ALA A 1 180 ? -6.240 9.401 -17.203 1.00 35.75 180 ALA A O 1
ATOM 1383 N N . VAL A 1 181 ? -4.966 7.558 -17.459 1.00 35.66 181 VAL A N 1
ATOM 1384 C CA . VAL A 1 181 ? -4.340 7.960 -18.713 1.00 35.66 181 VAL A CA 1
ATOM 1385 C C . VAL A 1 181 ? -5.476 8.133 -19.714 1.00 35.66 181 VAL A C 1
ATOM 1387 O O . VAL A 1 181 ? -6.051 7.158 -20.202 1.00 35.66 181 VAL A O 1
ATOM 1390 N N . ALA A 1 182 ? -5.844 9.386 -19.980 1.00 31.39 182 ALA A N 1
ATOM 1391 C CA . ALA A 1 182 ? -6.547 9.723 -21.196 1.00 31.39 182 ALA A CA 1
ATOM 1392 C C . ALA A 1 182 ? -5.634 9.225 -22.313 1.00 31.39 182 ALA A C 1
ATOM 1394 O O . ALA A 1 182 ? -4.501 9.693 -22.445 1.00 31.39 182 ALA A O 1
ATOM 1395 N N . ALA A 1 183 ? -6.084 8.192 -23.026 1.00 33.38 183 ALA A N 1
ATOM 1396 C CA . ALA A 1 183 ? -5.379 7.691 -24.189 1.00 33.38 183 ALA A 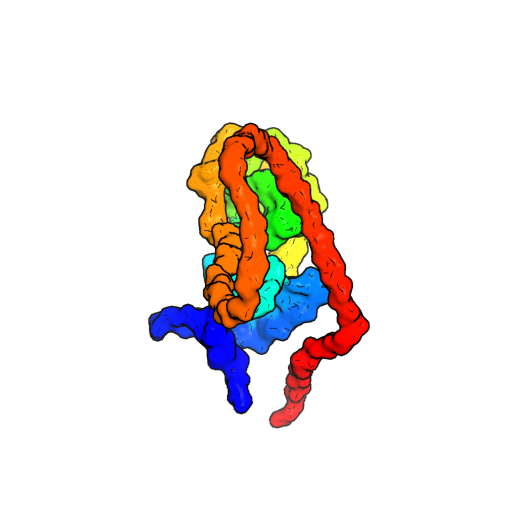CA 1
ATOM 1397 C C . ALA A 1 183 ? -5.046 8.901 -25.076 1.00 33.38 183 ALA A C 1
ATOM 1399 O O . ALA A 1 183 ? -5.971 9.653 -25.398 1.00 33.38 183 ALA A O 1
ATOM 1400 N N . PRO A 1 184 ? -3.770 9.142 -25.423 1.00 35.88 184 PRO A N 1
ATOM 1401 C CA . PRO A 1 184 ? -3.454 10.216 -26.341 1.00 35.88 184 PRO A CA 1
ATOM 1402 C C . PRO A 1 184 ? -4.194 9.935 -27.645 1.00 35.88 184 PRO A C 1
ATOM 1404 O O . PRO A 1 184 ? -4.175 8.804 -28.142 1.00 35.88 184 PRO A O 1
ATOM 1407 N N . ASP A 1 185 ? -4.891 10.963 -28.127 1.00 33.12 185 ASP A N 1
ATOM 1408 C CA . ASP A 1 185 ? -5.595 10.996 -29.398 1.00 33.12 185 ASP A CA 1
ATOM 1409 C C . ASP A 1 185 ? -4.803 10.225 -30.454 1.00 33.12 185 ASP A C 1
ATOM 1411 O O . ASP A 1 185 ? -3.713 10.623 -30.871 1.00 33.12 185 ASP A O 1
ATOM 1415 N N . ALA A 1 186 ? -5.352 9.086 -30.875 1.00 33.03 186 ALA A N 1
ATOM 1416 C CA . ALA A 1 186 ? -4.877 8.422 -32.066 1.00 33.03 186 ALA A CA 1
ATOM 1417 C C . ALA A 1 186 ? -5.137 9.381 -33.230 1.00 33.03 186 ALA A C 1
ATOM 1419 O O . ALA A 1 186 ? -6.281 9.547 -33.663 1.00 33.03 186 ALA A O 1
ATOM 1420 N N . GLU A 1 187 ? -4.077 10.030 -33.713 1.00 31.64 187 GLU A N 1
ATOM 1421 C CA . GLU A 1 187 ? -4.117 10.774 -34.963 1.00 31.64 187 GLU A CA 1
ATOM 1422 C C . GLU A 1 187 ? -4.766 9.901 -36.051 1.00 31.64 187 GLU A C 1
ATOM 1424 O O . GLU A 1 187 ? -4.473 8.702 -36.165 1.00 31.64 187 GLU A O 1
ATOM 1429 N N . PRO A 1 188 ? -5.684 10.467 -36.851 1.00 34.22 188 PRO A N 1
ATOM 1430 C CA . PRO A 1 188 ? -6.473 9.687 -37.779 1.00 34.22 188 PRO A CA 1
ATOM 1431 C C . PRO A 1 188 ? -5.573 9.172 -38.899 1.00 34.22 188 PRO A C 1
ATOM 1433 O O . PRO A 1 188 ? -5.009 9.940 -39.682 1.00 34.22 188 PRO A O 1
ATOM 1436 N N . ALA A 1 189 ? -5.479 7.846 -38.991 1.00 34.66 189 ALA A N 1
ATOM 1437 C CA . ALA A 1 189 ? -4.862 7.162 -40.111 1.00 34.66 189 ALA A CA 1
ATOM 1438 C C . ALA A 1 189 ? -5.400 7.722 -41.437 1.00 34.66 189 ALA A C 1
ATOM 1440 O O . ALA A 1 189 ? -6.607 7.865 -41.657 1.00 34.66 189 ALA A O 1
ATOM 1441 N N . ALA A 1 190 ? -4.458 8.058 -42.310 1.00 32.69 190 ALA A N 1
ATOM 1442 C CA . ALA A 1 190 ? -4.682 8.649 -43.609 1.00 32.69 190 ALA A CA 1
ATOM 1443 C C . ALA A 1 190 ? -5.725 7.882 -44.444 1.00 32.69 190 ALA A C 1
ATOM 1445 O O . ALA A 1 190 ? -5.559 6.715 -44.788 1.00 32.69 190 ALA A O 1
ATOM 1446 N N . ARG A 1 191 ? -6.790 8.615 -44.785 1.00 31.62 191 ARG A N 1
ATOM 1447 C CA . ARG A 1 191 ? -7.514 8.649 -46.066 1.00 31.62 191 ARG A CA 1
ATOM 1448 C C . ARG A 1 191 ? -7.245 7.473 -47.021 1.00 31.62 191 ARG A C 1
ATOM 1450 O O . ARG A 1 191 ? -6.330 7.534 -47.837 1.00 31.62 191 ARG A O 1
ATOM 1457 N N . PHE A 1 192 ? -8.173 6.519 -47.054 1.00 33.34 192 PHE A N 1
ATOM 1458 C CA . PHE A 1 192 ? -8.539 5.854 -48.305 1.00 33.34 192 PHE A CA 1
ATOM 1459 C C . PHE A 1 192 ? -9.842 6.467 -48.818 1.00 33.34 192 PHE A C 1
ATOM 1461 O O . PHE A 1 192 ? -10.889 6.376 -48.182 1.00 33.34 192 PHE A O 1
ATOM 1468 N N . ALA A 1 193 ? -9.735 7.153 -49.953 1.00 30.11 193 ALA A N 1
ATOM 1469 C CA . ALA A 1 193 ? -10.849 7.728 -50.685 1.00 30.11 193 ALA A CA 1
ATOM 1470 C C . ALA A 1 193 ? -11.558 6.642 -51.511 1.00 30.11 193 ALA A C 1
ATOM 1472 O O . ALA A 1 193 ? -10.920 5.929 -52.283 1.00 30.11 193 ALA A O 1
ATOM 1473 N N . GLY A 1 194 ? -12.881 6.573 -51.378 1.00 28.97 194 GLY A N 1
ATOM 1474 C CA . GLY A 1 194 ? -13.805 5.884 -52.278 1.00 28.97 194 GLY A CA 1
ATOM 1475 C C . GLY A 1 194 ? -15.124 6.675 -52.301 1.00 28.97 194 GLY A C 1
ATOM 1476 O O . GLY A 1 194 ? -15.576 7.058 -51.222 1.00 28.97 194 GLY A O 1
ATOM 1477 N N . PRO A 1 195 ? -15.692 7.024 -53.472 1.00 34.62 195 PRO A N 1
ATOM 1478 C CA . PRO A 1 195 ? -16.687 8.095 -53.585 1.00 34.62 195 PRO A CA 1
ATOM 1479 C C . PRO A 1 195 ? -18.151 7.616 -53.578 1.00 34.62 195 PRO A C 1
ATOM 1481 O O . PRO A 1 195 ? -18.439 6.563 -54.135 1.00 34.62 195 PRO A O 1
ATOM 1484 N N . GLY A 1 196 ? -19.044 8.488 -53.075 1.00 27.83 196 GLY A N 1
ATOM 1485 C CA . GLY A 1 196 ? -20.492 8.570 -53.374 1.00 27.83 196 GLY A CA 1
ATOM 1486 C C . GLY A 1 196 ? -21.361 7.486 -52.715 1.00 27.83 196 GLY A C 1
ATOM 1487 O O . GLY A 1 196 ? -20.983 6.328 -52.699 1.00 27.83 196 GLY A O 1
ATOM 1488 N N . GLU A 1 197 ? -22.517 7.753 -52.105 1.00 31.05 197 GLU A N 1
ATOM 1489 C CA . GLU A 1 197 ? -23.589 8.713 -52.414 1.00 31.05 197 GLU A CA 1
ATOM 1490 C C . GLU A 1 197 ? -24.577 8.837 -51.220 1.00 31.05 197 GLU A C 1
ATOM 1492 O O . GLU A 1 197 ? -24.788 7.839 -50.541 1.00 31.05 197 GLU A O 1
ATOM 1497 N N . GLN A 1 198 ? -25.201 10.028 -51.061 1.00 31.91 198 GLN A N 1
ATOM 1498 C CA . GLN A 1 198 ? -26.611 10.305 -50.647 1.00 31.91 198 GLN A CA 1
ATOM 1499 C C . GLN A 1 198 ? -27.111 9.787 -49.264 1.00 31.91 198 GLN A C 1
ATOM 1501 O O . GLN A 1 198 ? -26.815 8.681 -48.848 1.00 31.91 198 GLN A O 1
ATOM 1506 N N . ASP A 1 199 ? -27.940 10.459 -48.458 1.00 27.56 199 ASP A N 1
ATOM 1507 C CA . ASP A 1 199 ? -28.719 11.694 -48.555 1.00 27.56 199 ASP A CA 1
ATOM 1508 C C . ASP A 1 199 ? -29.305 12.034 -47.155 1.00 27.56 199 ASP A C 1
ATOM 1510 O O . ASP A 1 199 ? -29.417 11.162 -46.294 1.00 27.56 199 ASP A O 1
ATOM 1514 N N . ALA A 1 200 ? -29.798 13.271 -47.021 1.00 28.70 200 ALA A N 1
ATOM 1515 C CA . ALA A 1 200 ? -30.901 13.727 -46.153 1.00 28.70 200 ALA A CA 1
ATOM 1516 C C . ALA A 1 200 ? -30.709 14.034 -44.638 1.00 28.70 200 ALA A C 1
ATOM 1518 O O . ALA A 1 200 ? -30.067 13.345 -43.855 1.00 28.70 200 ALA A O 1
ATOM 1519 N N . SER A 1 201 ? -31.356 15.148 -44.274 1.00 28.52 201 SER A N 1
ATOM 1520 C CA . SER A 1 201 ? -31.379 15.938 -43.028 1.00 28.52 201 SER A CA 1
ATOM 1521 C C . SER A 1 201 ? -32.587 15.549 -42.120 1.00 28.52 201 SER A C 1
ATOM 1523 O O . SER A 1 201 ? -33.250 14.559 -42.423 1.00 28.52 201 SER A O 1
ATOM 1525 N N . PRO A 1 202 ? -33.015 16.360 -41.127 1.00 46.69 202 PRO A N 1
ATOM 1526 C CA . PRO A 1 202 ? -32.549 16.490 -39.742 1.00 46.69 202 PRO A CA 1
ATOM 1527 C C . PRO A 1 202 ? -33.596 15.980 -38.708 1.00 46.69 202 PRO A C 1
ATOM 1529 O O . PRO A 1 202 ? -34.614 15.399 -39.066 1.00 46.69 202 PRO A O 1
ATOM 1532 N N . ASP A 1 203 ? -33.358 16.286 -37.428 1.00 30.36 203 ASP A N 1
ATOM 1533 C CA . ASP A 1 203 ? -34.273 16.194 -36.273 1.00 30.36 203 ASP A CA 1
ATOM 1534 C C . ASP A 1 203 ? -34.457 14.824 -35.594 1.00 30.36 203 ASP A C 1
ATOM 1536 O O . ASP A 1 203 ? -35.144 13.933 -36.093 1.00 30.36 203 ASP A O 1
ATOM 1540 N N . ARG A 1 204 ? -33.890 14.709 -34.379 1.00 30.34 204 ARG A N 1
ATOM 1541 C CA . ARG A 1 204 ? -34.458 14.036 -33.190 1.00 30.34 204 ARG A CA 1
ATOM 1542 C C . ARG A 1 204 ? -33.436 14.021 -32.049 1.00 30.34 204 ARG A C 1
ATOM 1544 O O . ARG A 1 204 ? -32.526 13.199 -32.032 1.00 30.34 204 ARG A O 1
ATOM 1551 N N . SER A 1 205 ? -33.647 14.864 -31.041 1.00 39.06 205 SER A N 1
ATOM 1552 C CA . SER A 1 205 ? -33.246 14.520 -29.671 1.00 39.06 205 SER A CA 1
ATOM 1553 C C . SER A 1 205 ? -34.080 13.313 -29.234 1.00 39.06 205 SER A C 1
ATOM 1555 O O . SER A 1 205 ? -35.301 13.330 -29.426 1.00 39.06 205 SER A O 1
ATOM 1557 N N . PRO A 1 206 ? -33.465 12.262 -28.670 1.00 40.16 206 PRO A N 1
ATOM 1558 C CA . PRO A 1 206 ? -33.800 11.965 -27.279 1.00 40.16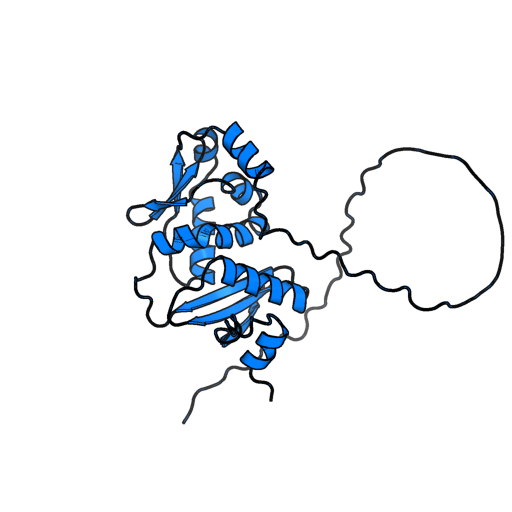 206 PRO A CA 1
ATOM 1559 C C . PRO A 1 206 ? -32.663 11.335 -26.447 1.00 40.16 206 PRO A C 1
ATOM 1561 O O . PRO A 1 206 ? -31.876 10.531 -26.924 1.00 40.16 206 PRO A O 1
ATOM 1564 N N . VAL A 1 207 ? -32.716 11.655 -25.151 1.00 31.39 207 VAL A N 1
ATOM 1565 C CA . VAL A 1 207 ? -32.585 10.726 -24.013 1.00 31.39 207 VAL A CA 1
ATOM 1566 C C . VAL A 1 207 ? -31.208 10.096 -23.744 1.00 31.39 207 VAL A C 1
ATOM 1568 O O . VAL A 1 207 ? -30.707 9.230 -24.451 1.00 31.39 207 VAL A O 1
ATOM 1571 N N . LEU A 1 208 ? -30.669 10.503 -22.591 1.00 42.97 208 LEU A N 1
ATOM 1572 C CA . LEU A 1 208 ? -29.668 9.807 -21.786 1.00 42.97 208 LEU A CA 1
ATOM 1573 C C . LEU A 1 208 ? -30.060 8.333 -21.582 1.00 42.97 208 LEU A C 1
ATOM 1575 O O . LEU A 1 208 ? -30.903 8.025 -20.741 1.00 42.97 208 LEU A O 1
ATOM 1579 N N . GLU A 1 209 ? -29.417 7.421 -22.309 1.00 32.22 209 GLU A N 1
ATOM 1580 C CA . GLU A 1 209 ? -29.471 5.987 -22.028 1.00 32.22 209 GLU A CA 1
ATOM 1581 C C . GLU A 1 209 ? -28.088 5.441 -21.658 1.00 32.22 209 GLU A C 1
ATOM 1583 O O . GLU A 1 209 ? -27.154 5.388 -22.454 1.00 32.22 209 GLU A O 1
ATOM 1588 N N . ASN A 1 210 ? -28.011 5.027 -20.392 1.00 36.09 210 ASN A N 1
ATOM 1589 C CA . ASN A 1 210 ? -27.096 4.073 -19.776 1.00 36.09 210 ASN A CA 1
ATOM 1590 C C . ASN A 1 210 ? -26.238 3.239 -20.749 1.00 36.09 210 ASN A C 1
ATOM 1592 O O . ASN A 1 210 ? -26.639 2.158 -21.195 1.00 36.09 210 ASN A O 1
ATOM 1596 N N . ALA A 1 211 ? -24.995 3.669 -20.970 1.00 34.78 211 ALA A N 1
ATOM 1597 C CA . ALA A 1 211 ? -23.973 2.843 -21.598 1.00 34.78 211 ALA A CA 1
ATOM 1598 C C . ALA A 1 211 ? -23.512 1.749 -20.616 1.00 34.78 211 ALA A C 1
ATOM 1600 O O . ALA A 1 211 ? -22.570 1.903 -19.842 1.00 34.78 211 ALA A O 1
ATOM 1601 N N . ARG A 1 212 ? -24.211 0.611 -20.653 1.00 34.03 212 ARG A N 1
ATOM 1602 C CA . ARG A 1 212 ? -23.753 -0.661 -20.084 1.00 34.03 212 ARG A CA 1
ATOM 1603 C C . ARG A 1 212 ? -22.392 -1.023 -20.689 1.00 34.03 212 ARG A C 1
ATOM 1605 O O . ARG A 1 212 ? -22.298 -1.322 -21.879 1.00 34.03 212 ARG A O 1
ATOM 1612 N N . TYR A 1 213 ? -21.363 -1.046 -19.848 1.00 35.22 213 TYR A N 1
ATOM 1613 C CA . TYR A 1 213 ? -20.025 -1.531 -20.177 1.00 35.22 213 TYR A CA 1
ATOM 1614 C C . TYR A 1 213 ? -20.082 -2.977 -20.696 1.00 35.22 213 TYR A C 1
ATOM 1616 O O . TYR A 1 213 ? -20.356 -3.920 -19.954 1.00 35.22 213 TYR A O 1
ATOM 1624 N N . ARG A 1 214 ? -19.803 -3.166 -21.990 1.00 33.62 214 ARG A N 1
ATOM 1625 C CA . ARG A 1 214 ? -19.480 -4.473 -22.577 1.00 33.62 214 ARG A CA 1
ATOM 1626 C C . ARG A 1 214 ? -17.965 -4.656 -22.543 1.00 33.62 214 ARG A C 1
ATOM 1628 O O . ARG A 1 214 ? -17.271 -4.197 -23.446 1.00 33.62 214 ARG A O 1
ATOM 1635 N N . TYR A 1 215 ? -17.452 -5.374 -21.546 1.00 34.62 215 TYR A N 1
ATOM 1636 C CA . TYR A 1 215 ? -16.080 -5.878 -21.600 1.00 34.62 215 TYR A CA 1
ATOM 1637 C C . TYR A 1 215 ? -15.979 -6.974 -22.664 1.00 34.62 215 TYR A C 1
ATOM 1639 O O . TYR A 1 215 ? -16.534 -8.067 -22.533 1.00 34.62 215 TYR A O 1
ATOM 1647 N N . ARG A 1 216 ? -15.254 -6.679 -23.745 1.00 32.12 216 ARG A N 1
ATOM 1648 C CA . ARG A 1 216 ? -14.876 -7.660 -24.762 1.00 32.12 216 ARG A CA 1
ATOM 1649 C C . ARG A 1 216 ? -13.649 -8.411 -24.240 1.00 32.12 216 ARG A C 1
ATOM 1651 O O . ARG A 1 216 ? -12.529 -7.923 -24.326 1.00 32.12 216 ARG A O 1
ATOM 1658 N N . LYS A 1 217 ? -13.880 -9.590 -23.662 1.00 32.03 217 LYS A N 1
ATOM 1659 C CA . LYS A 1 217 ? -12.850 -10.517 -23.172 1.00 32.03 217 LYS A CA 1
ATOM 1660 C C . LYS A 1 217 ? -11.957 -10.942 -24.352 1.00 32.03 217 LYS A C 1
ATOM 1662 O O . LYS A 1 217 ? -12.347 -11.806 -25.136 1.00 32.03 217 LYS A O 1
ATOM 1667 N N . LYS A 1 218 ? -10.786 -10.320 -24.530 1.00 35.72 218 LYS A N 1
ATOM 1668 C CA . LYS A 1 218 ? -9.729 -10.891 -25.379 1.00 35.72 218 LYS A CA 1
ATOM 1669 C C . LYS A 1 218 ? -9.043 -11.977 -24.558 1.00 35.72 218 LYS A C 1
ATOM 1671 O O . LYS A 1 218 ? -8.289 -11.692 -23.638 1.00 35.72 218 LYS A O 1
ATOM 1676 N N . LEU A 1 219 ? -9.386 -13.222 -24.870 1.00 32.06 219 LEU A N 1
ATOM 1677 C CA . LEU A 1 219 ? -8.689 -14.410 -24.401 1.00 32.06 219 LEU A CA 1
ATOM 1678 C C . LEU A 1 219 ? -7.264 -14.356 -24.980 1.00 32.06 219 LEU A C 1
ATOM 1680 O O . LEU A 1 219 ? -7.077 -14.619 -26.168 1.00 32.06 219 LEU A O 1
ATOM 1684 N N . VAL A 1 220 ? -6.277 -13.949 -24.184 1.00 36.41 220 VAL A N 1
ATOM 1685 C CA . VAL A 1 220 ? -4.869 -14.140 -24.548 1.00 36.41 220 VAL A CA 1
ATOM 1686 C C . VAL A 1 220 ? -4.532 -15.582 -24.201 1.00 36.41 220 VAL A C 1
ATOM 1688 O O . VAL A 1 220 ? -4.723 -16.023 -23.068 1.00 36.41 220 VAL A O 1
ATOM 1691 N N . ARG A 1 221 ? -4.147 -16.342 -25.227 1.00 33.75 221 ARG A N 1
ATOM 1692 C CA . ARG A 1 221 ? -3.719 -17.731 -25.097 1.00 33.75 221 ARG A CA 1
ATOM 1693 C C . ARG A 1 221 ? -2.475 -17.790 -24.217 1.00 33.75 221 ARG A C 1
ATOM 1695 O O . ARG A 1 221 ? -1.515 -17.063 -24.434 1.00 33.75 221 ARG A O 1
ATOM 1702 N N . GLN A 1 222 ? -2.566 -18.667 -23.232 1.00 39.62 222 GLN A N 1
ATOM 1703 C CA . GLN A 1 222 ? -1.503 -19.132 -22.365 1.00 39.62 222 GLN A CA 1
ATOM 1704 C C . GLN A 1 222 ? -0.494 -19.903 -23.218 1.00 39.62 222 GLN A C 1
ATOM 1706 O O . GLN A 1 222 ? -0.786 -21.028 -23.595 1.00 39.62 222 GLN A O 1
ATOM 1711 N N . GLU A 1 223 ? 0.635 -19.292 -23.557 1.00 41.78 223 GLU A N 1
ATOM 1712 C CA . GLU A 1 223 ? 1.856 -19.979 -23.983 1.00 41.78 223 GLU A CA 1
ATOM 1713 C C . GLU A 1 223 ? 3.027 -18.986 -23.862 1.00 41.78 223 GLU A C 1
ATOM 1715 O O . GLU A 1 223 ? 2.908 -17.823 -24.238 1.00 41.78 223 GLU A O 1
ATOM 1720 N N . ASP A 1 224 ? 4.114 -19.476 -23.264 1.00 33.84 224 ASP A N 1
ATOM 1721 C CA . ASP A 1 224 ? 5.424 -18.850 -23.041 1.00 33.84 224 ASP A CA 1
ATOM 1722 C C . ASP A 1 224 ? 5.547 -17.800 -21.921 1.00 33.84 224 ASP A C 1
ATOM 1724 O O . ASP A 1 224 ? 5.499 -16.585 -22.110 1.00 33.84 224 ASP A O 1
ATOM 1728 N N . GLY A 1 225 ? 5.812 -18.306 -20.710 1.00 36.38 225 GLY A N 1
ATOM 1729 C CA . GLY A 1 225 ? 6.356 -17.516 -19.610 1.00 36.38 225 GLY A CA 1
ATOM 1730 C C . GLY A 1 225 ? 7.771 -17.028 -19.934 1.00 36.38 225 GLY A C 1
ATOM 1731 O O . GLY A 1 225 ? 8.703 -17.824 -20.044 1.00 36.38 225 GLY A O 1
ATOM 1732 N N . LEU A 1 226 ? 7.936 -15.712 -20.053 1.00 35.88 226 LEU A N 1
ATOM 1733 C CA . LEU A 1 226 ? 9.242 -15.065 -20.152 1.00 35.88 226 LEU A CA 1
ATOM 1734 C C . LEU A 1 226 ? 9.796 -14.828 -18.743 1.00 35.88 226 LEU A C 1
ATOM 1736 O O . LEU A 1 226 ? 9.452 -13.860 -18.070 1.00 35.88 226 LEU A O 1
ATOM 1740 N N . VAL A 1 227 ? 10.667 -15.734 -18.300 1.00 36.25 227 VAL A N 1
ATOM 1741 C CA . VAL A 1 227 ? 11.536 -15.532 -17.136 1.00 36.25 227 VAL A CA 1
ATOM 1742 C C . VAL A 1 227 ? 12.760 -14.749 -17.608 1.00 36.25 227 VAL A C 1
ATOM 1744 O O . VAL A 1 227 ? 13.579 -15.282 -18.358 1.00 36.25 227 VAL A O 1
ATOM 1747 N N . PHE A 1 228 ? 12.911 -13.496 -17.178 1.00 39.22 228 PHE A N 1
ATOM 1748 C CA . PHE A 1 228 ? 14.205 -12.821 -17.275 1.00 39.22 228 PHE A CA 1
ATOM 1749 C C . PHE A 1 228 ? 15.139 -13.410 -16.208 1.00 39.22 228 PHE A C 1
ATOM 1751 O O . PHE A 1 228 ? 14.757 -13.591 -15.055 1.00 39.22 228 PHE A O 1
ATOM 1758 N N . GLY A 1 229 ? 16.316 -13.845 -16.662 1.00 35.91 229 GLY A N 1
ATOM 1759 C CA . GLY A 1 229 ? 17.134 -14.875 -16.027 1.00 35.91 229 GLY A CA 1
ATOM 1760 C C . GLY A 1 229 ? 17.585 -14.612 -14.588 1.00 35.91 229 GLY A C 1
ATOM 1761 O O . GLY A 1 229 ? 17.928 -13.497 -14.205 1.00 35.91 229 GLY A O 1
ATOM 1762 N N . ARG A 1 230 ? 17.670 -15.711 -13.826 1.00 32.47 230 ARG A N 1
ATOM 1763 C CA . ARG A 1 230 ? 18.499 -15.827 -12.621 1.00 32.47 230 ARG A CA 1
ATOM 1764 C C . ARG A 1 230 ? 19.953 -15.519 -12.976 1.00 32.47 230 ARG A C 1
ATOM 1766 O O . ARG A 1 230 ? 20.505 -16.160 -13.869 1.00 32.47 230 ARG A O 1
ATOM 1773 N N . PHE A 1 231 ? 20.581 -14.611 -12.239 1.00 41.59 231 PHE A N 1
ATOM 1774 C CA . PHE A 1 231 ? 22.035 -14.512 -12.205 1.00 41.59 231 PHE A CA 1
ATOM 1775 C C . PHE A 1 231 ? 22.553 -15.347 -11.036 1.00 41.59 231 PHE A C 1
ATOM 1777 O O . PHE A 1 231 ? 22.466 -14.940 -9.880 1.00 41.59 231 PHE A O 1
ATOM 1784 N N . ASP A 1 232 ? 23.072 -16.533 -11.354 1.00 32.09 232 ASP A N 1
ATOM 1785 C CA . ASP A 1 232 ? 23.896 -17.301 -10.428 1.00 32.09 232 ASP A CA 1
ATOM 1786 C C . ASP A 1 232 ? 25.200 -16.530 -10.185 1.00 32.09 232 ASP A C 1
ATOM 1788 O O . ASP A 1 232 ? 25.977 -16.266 -11.105 1.00 32.09 232 ASP A O 1
ATOM 1792 N N . SER A 1 233 ? 25.437 -16.150 -8.931 1.00 39.06 233 SER A N 1
ATOM 1793 C CA . SER A 1 233 ? 26.745 -15.695 -8.473 1.00 39.06 233 SER A CA 1
ATOM 1794 C C . SER A 1 233 ? 27.691 -16.888 -8.399 1.00 39.06 233 SER A C 1
ATOM 1796 O O . SER A 1 233 ? 27.524 -17.718 -7.509 1.00 39.06 233 SER A O 1
ATOM 1798 N N . GLN A 1 234 ? 28.705 -16.953 -9.267 1.00 32.00 234 GLN A N 1
ATOM 1799 C CA . GLN A 1 234 ? 29.950 -17.662 -8.962 1.00 32.00 234 GLN A CA 1
ATOM 1800 C C . GLN A 1 234 ? 31.182 -16.976 -9.572 1.00 32.00 234 GLN A C 1
ATOM 1802 O O . GLN A 1 234 ? 31.241 -16.756 -10.780 1.00 32.00 234 GLN A O 1
ATOM 1807 N N . MET A 1 235 ? 32.151 -16.784 -8.664 1.00 31.72 235 MET A N 1
ATOM 1808 C CA . MET A 1 235 ? 33.576 -16.421 -8.774 1.00 31.72 235 MET A CA 1
ATOM 1809 C C . MET A 1 235 ? 33.947 -14.973 -9.084 1.00 31.72 235 MET A C 1
ATOM 1811 O O . MET A 1 235 ? 33.891 -14.555 -10.257 1.00 31.72 235 MET A O 1
#

Secondary structure (DSSP, 8-state):
---HHHHHHHHS--BTTB--STTTEEEEEE-TTS-EEEEEEESSPPPHHHHHHHHHHHHHHHT-S-EEEEEEESS-SSPS-HHHHHHTHHHHHHHHHHH-HHHHHHHTT--EEEETTEEEEEE-HHHHTT--HHHHHHHHHHHHHHHSS---EEEEE-S--HHHHHHHHHHS--TTS---------PPPP-------------------------------------PPP-----

pLDDT: mean 73.26, std 24.59, range [27.56, 97.0]

Foldseek 3Di:
DQDQLNVLCVLQVDDPVDSAQSVQFPDWDQDPVREIEGEGEDQEDDQLLSQLSSFVSVCVVVVTPTYGYAYDHPDYVVDDAQVNLQRNVLVLLLVCCVVPVPLSLQQPQWHWDGDDQAIETEGAPVSLVVCDQVNQVSSQVSCCRRVVDGTGYHYDYDPDHPVNSVVSCVVCVVVSNDDPPPPPDPDDDDDDDDDDDDDDDDDDDDDDDDPDDDDPDPPDDDDDDDDPDDDDDDD